Protein AF-W7DWZ4-F1 (afdb_monomer_lite)

Sequence (250 aa):
MDYNVYADGYDTLPTGDYSGIDTRGLIVPAGASREDYYRDPDHIDVVNGVDLSHVSPEHKLLAKWVREKMYGIDVRESLARLVELVSSDLYDSNIIAKELKELSNRLEKEWNATINGLTQDSEVINARIDTKGLIQTTLRQRIDSEVSYLTPTEKLLDIQHDLFSYPSVRCMAWNYGLGLTPIGEEPEGLFGGTDAKSILSNVTYQDRNHLTVFVTKDYSMESPEITKVNAKTYLLTQGTSSVQIFIGGE

Secondary structure (DSSP, 8-state):
--------------------B-TTS-B--TT--TTSS---TT---S-----GGGS-HHHHHHHHHHHH--SHHHHHHHHHHHHHHHHHHHHHHHHHHHHHHHHHHHHHHHHHHHHHHH---HHHHHTTB-TTS-B-SSHHHHHHHHHHHHS--EEEEEEE-S-SS---EEEEEEES-TTSS-TTTSPTT-TT-SPPEE--EEEEESSSSEEEEEE-GGG--SS-EEEEEETTEEEEEETTEEEEEEE---

Structure (mmCIF, N/CA/C/O backbone):
data_AF-W7DWZ4-F1
#
_entry.id   AF-W7DWZ4-F1
#
loop_
_atom_site.group_PDB
_atom_site.id
_atom_site.type_symbol
_atom_site.label_atom_id
_atom_site.label_alt_id
_atom_site.label_comp_id
_atom_site.label_asym_id
_atom_site.label_entity_id
_atom_site.label_seq_id
_atom_site.pdbx_PDB_ins_code
_atom_site.Cartn_x
_atom_site.Cartn_y
_atom_site.Cartn_z
_atom_site.occupancy
_atom_site.B_iso_or_equiv
_atom_site.auth_seq_id
_atom_site.auth_comp_id
_atom_site.auth_asym_id
_atom_site.auth_atom_id
_atom_site.pdbx_PDB_model_num
ATOM 1 N N . MET A 1 1 ? 68.653 -14.269 -18.168 1.00 37.28 1 MET A N 1
ATOM 2 C CA . MET A 1 1 ? 67.263 -13.809 -18.004 1.00 37.28 1 MET A CA 1
ATOM 3 C C . MET A 1 1 ? 66.589 -14.017 -19.337 1.00 37.28 1 MET A C 1
ATOM 5 O O . MET A 1 1 ? 66.976 -13.375 -20.305 1.00 37.28 1 MET A O 1
ATOM 9 N N . ASP A 1 2 ? 65.708 -15.009 -19.365 1.00 35.00 2 ASP A N 1
ATOM 10 C CA . ASP A 1 2 ? 64.847 -15.382 -20.483 1.00 35.00 2 ASP A CA 1
ATOM 11 C C . ASP A 1 2 ? 63.935 -14.230 -20.912 1.00 35.00 2 ASP A C 1
ATOM 13 O O . ASP A 1 2 ? 63.597 -13.394 -20.081 1.00 35.00 2 ASP A O 1
ATOM 17 N N . TYR A 1 3 ? 63.523 -14.213 -22.182 1.00 28.34 3 TYR A N 1
ATOM 18 C CA . TYR A 1 3 ? 62.116 -14.379 -22.571 1.00 28.34 3 TYR A CA 1
ATOM 19 C C . TYR A 1 3 ? 62.025 -14.610 -24.090 1.00 28.34 3 TYR A C 1
ATOM 21 O O . TYR A 1 3 ? 62.483 -13.801 -24.895 1.00 28.34 3 TYR A O 1
ATOM 29 N N . ASN A 1 4 ? 61.449 -15.760 -24.451 1.00 30.52 4 ASN A N 1
ATOM 30 C CA . ASN A 1 4 ? 61.159 -16.210 -25.812 1.00 30.52 4 ASN A CA 1
ATOM 31 C C . ASN A 1 4 ? 60.054 -15.360 -26.456 1.00 30.52 4 ASN A C 1
ATOM 33 O O . ASN A 1 4 ? 58.993 -15.179 -25.861 1.00 30.52 4 ASN A O 1
ATOM 37 N N . VAL A 1 5 ? 60.266 -14.927 -27.701 1.00 32.84 5 VAL A N 1
ATOM 38 C CA . VAL A 1 5 ? 59.217 -14.384 -28.575 1.00 32.84 5 VAL A CA 1
ATOM 39 C C . VAL A 1 5 ? 58.778 -15.512 -29.507 1.00 32.84 5 VAL A C 1
ATOM 41 O O . VAL A 1 5 ? 59.463 -15.808 -30.483 1.00 32.84 5 VAL A O 1
ATOM 44 N N . TYR A 1 6 ? 57.666 -16.174 -29.182 1.00 29.36 6 TYR A N 1
ATOM 45 C CA . TYR A 1 6 ? 56.994 -17.077 -30.114 1.00 29.36 6 TYR A CA 1
ATOM 46 C C . TYR A 1 6 ? 56.073 -16.255 -31.015 1.00 29.36 6 TYR A C 1
ATOM 48 O O . TYR A 1 6 ? 55.131 -15.613 -30.554 1.00 29.36 6 TYR A O 1
ATOM 56 N N . ALA A 1 7 ? 56.407 -16.254 -32.302 1.00 39.19 7 ALA A N 1
ATOM 57 C CA . ALA A 1 7 ? 55.505 -15.900 -33.379 1.00 39.19 7 ALA A CA 1
ATOM 58 C C . ALA A 1 7 ? 54.543 -17.072 -33.603 1.00 39.19 7 ALA A C 1
ATOM 60 O O . ALA A 1 7 ? 55.022 -18.189 -33.761 1.00 39.19 7 ALA A O 1
ATOM 61 N N . ASP A 1 8 ? 53.235 -16.816 -33.660 1.00 31.19 8 ASP A N 1
ATOM 62 C CA . ASP A 1 8 ? 52.282 -17.764 -34.238 1.00 31.19 8 ASP A CA 1
ATOM 63 C C . ASP A 1 8 ? 51.112 -17.046 -34.932 1.00 31.19 8 ASP A C 1
ATOM 65 O O . ASP A 1 8 ? 50.446 -16.185 -34.359 1.00 31.19 8 ASP A O 1
ATOM 69 N N . GLY A 1 9 ? 50.941 -17.414 -36.207 1.00 27.67 9 GLY A N 1
ATOM 70 C CA . GLY A 1 9 ? 49.704 -17.499 -36.992 1.00 27.67 9 GLY A CA 1
ATOM 71 C C . GLY A 1 9 ? 48.664 -16.379 -36.921 1.00 27.67 9 GLY A C 1
ATOM 72 O O . GLY A 1 9 ? 47.684 -16.496 -36.194 1.00 27.67 9 GLY A O 1
ATOM 73 N N . TYR A 1 10 ? 48.765 -15.388 -37.812 1.00 27.98 10 TYR A N 1
ATOM 74 C CA . TYR A 1 10 ? 47.575 -14.676 -38.293 1.00 27.98 10 TYR A CA 1
ATOM 75 C C . TYR A 1 10 ? 46.917 -15.517 -39.390 1.00 27.98 10 TYR A C 1
ATOM 77 O O . TYR A 1 10 ? 47.393 -15.529 -40.525 1.00 27.98 10 TYR A O 1
ATOM 85 N N . ASP A 1 11 ? 45.844 -16.226 -39.046 1.00 32.09 11 ASP A N 1
ATOM 86 C CA . ASP A 1 11 ? 44.993 -16.906 -40.020 1.00 32.09 11 ASP A CA 1
ATOM 87 C C . ASP A 1 11 ? 44.012 -15.883 -40.617 1.00 32.09 11 ASP A C 1
ATOM 89 O O . ASP A 1 11 ? 43.218 -15.252 -39.913 1.00 32.09 11 ASP A O 1
ATOM 93 N N . THR A 1 12 ? 44.132 -15.622 -41.916 1.00 41.09 12 THR A N 1
ATOM 94 C CA . THR A 1 12 ? 43.286 -14.663 -42.636 1.00 41.09 12 THR A CA 1
ATOM 95 C C . THR A 1 12 ? 41.919 -15.286 -42.912 1.00 41.09 12 THR A C 1
ATOM 97 O O . THR A 1 12 ? 41.831 -16.243 -43.679 1.00 41.09 12 THR A O 1
ATOM 100 N N . LEU A 1 13 ? 40.850 -14.732 -42.330 1.00 36.22 13 LEU A N 1
ATOM 101 C CA . LEU A 1 13 ? 39.491 -15.260 -42.500 1.00 36.22 13 LEU A CA 1
ATOM 102 C C . LEU A 1 13 ? 38.845 -14.844 -43.838 1.00 36.22 13 LEU A C 1
ATOM 104 O O . LEU A 1 13 ? 39.067 -13.720 -44.303 1.00 36.22 13 LEU A O 1
ATOM 108 N N . PRO A 1 14 ? 38.014 -15.713 -44.452 1.00 34.25 14 PRO A N 1
ATOM 109 C CA . PRO A 1 14 ? 37.430 -15.470 -45.759 1.00 34.25 14 PRO A CA 1
ATOM 110 C C . PRO A 1 14 ? 36.217 -14.541 -45.680 1.00 34.25 14 PRO A C 1
ATOM 112 O O . PRO A 1 14 ? 35.312 -14.694 -44.863 1.00 34.25 14 PRO A O 1
ATOM 115 N N . THR A 1 15 ? 36.186 -13.590 -46.605 1.00 37.78 15 THR A N 1
ATOM 116 C CA . THR A 1 15 ? 35.057 -12.714 -46.916 1.00 37.78 15 THR A CA 1
ATOM 117 C C . THR A 1 15 ? 34.003 -13.497 -47.710 1.00 37.78 15 THR A C 1
ATOM 119 O O . THR A 1 15 ? 34.166 -13.676 -48.918 1.00 37.78 15 THR A O 1
ATOM 122 N N . GLY A 1 16 ? 32.943 -13.990 -47.061 1.00 33.88 16 GLY A N 1
ATOM 123 C CA . GLY A 1 16 ? 31.844 -14.715 -47.714 1.00 33.88 16 GLY A CA 1
ATOM 124 C C . GLY A 1 16 ? 30.464 -14.251 -47.239 1.00 33.88 16 GLY A C 1
ATOM 125 O O . GLY A 1 16 ? 30.266 -13.995 -46.057 1.00 33.88 16 GLY A O 1
ATOM 126 N N . ASP A 1 17 ? 29.540 -14.115 -48.190 1.00 39.88 17 ASP A N 1
ATOM 127 C CA . ASP A 1 17 ? 28.181 -13.573 -48.062 1.00 39.88 17 ASP A CA 1
ATOM 128 C C . ASP A 1 17 ? 27.239 -14.542 -47.306 1.00 39.88 17 ASP A C 1
ATOM 130 O O . ASP A 1 17 ? 27.158 -15.727 -47.638 1.00 39.88 17 ASP A O 1
ATOM 134 N N . TYR A 1 18 ? 26.510 -14.062 -46.289 1.00 44.97 18 TYR A N 1
ATOM 135 C CA . TYR A 1 18 ? 25.749 -14.911 -45.359 1.00 44.97 18 TYR A CA 1
ATOM 136 C C . TYR A 1 18 ? 24.238 -14.880 -45.633 1.00 44.97 18 TYR A C 1
ATOM 138 O O . TYR A 1 18 ? 23.541 -13.938 -45.254 1.00 44.97 18 TYR A O 1
ATOM 146 N N . SER A 1 19 ? 23.711 -15.944 -46.246 1.00 36.31 19 SER A N 1
ATOM 147 C CA . SER A 1 19 ? 22.273 -16.141 -46.478 1.00 36.31 19 SER A CA 1
ATOM 148 C C . SER A 1 19 ? 21.807 -17.513 -45.962 1.00 36.31 19 SER A C 1
ATOM 150 O O . SER A 1 19 ? 21.944 -18.527 -46.637 1.00 36.31 19 SER A O 1
ATOM 152 N N . GLY A 1 20 ? 21.255 -17.571 -44.744 1.00 36.78 20 GLY A N 1
ATOM 153 C CA . GLY A 1 20 ? 20.611 -18.792 -44.242 1.00 36.78 20 GLY A CA 1
ATOM 154 C C . GLY A 1 20 ? 20.193 -18.749 -42.768 1.00 36.78 20 GLY A C 1
ATOM 155 O O . GLY A 1 20 ? 21.004 -18.472 -41.890 1.00 36.78 20 GLY A O 1
ATOM 156 N N . ILE A 1 21 ? 18.917 -19.044 -42.502 1.00 38.91 21 ILE A N 1
ATOM 157 C CA . ILE A 1 21 ? 18.368 -19.342 -41.168 1.00 38.91 21 ILE A CA 1
ATOM 158 C C . ILE A 1 21 ? 18.274 -20.872 -41.064 1.00 38.91 21 ILE A C 1
ATOM 160 O O . ILE A 1 21 ? 17.695 -21.497 -41.953 1.00 38.91 21 ILE A O 1
ATOM 164 N N . ASP A 1 22 ? 18.834 -21.484 -40.016 1.00 40.66 22 ASP A N 1
ATOM 165 C CA . ASP A 1 22 ? 18.660 -22.923 -39.752 1.00 40.66 22 ASP A CA 1
ATOM 166 C C . ASP A 1 22 ? 17.209 -23.219 -39.318 1.00 40.66 22 ASP A C 1
ATOM 168 O O . ASP A 1 22 ? 16.515 -22.368 -38.765 1.00 40.66 22 ASP A O 1
ATOM 172 N N . THR A 1 23 ? 16.766 -24.459 -39.515 1.00 33.66 23 THR A N 1
ATOM 173 C CA . THR A 1 23 ? 15.494 -25.094 -39.121 1.00 33.66 23 THR A CA 1
ATOM 174 C C . THR A 1 23 ? 15.013 -24.833 -37.684 1.00 33.66 23 THR A C 1
ATOM 176 O O . THR A 1 23 ? 13.880 -25.174 -37.347 1.00 33.66 23 THR A O 1
ATOM 179 N N . ARG A 1 24 ? 15.841 -24.212 -36.836 1.00 37.75 24 ARG A N 1
ATOM 180 C CA . ARG A 1 24 ? 15.563 -23.842 -35.439 1.00 37.75 24 ARG A CA 1
ATOM 181 C C . ARG A 1 24 ? 15.583 -22.330 -35.174 1.00 37.75 24 ARG A C 1
ATOM 183 O O . ARG A 1 24 ? 15.563 -21.914 -34.021 1.00 37.75 24 ARG A O 1
ATOM 190 N N . GLY A 1 25 ? 15.635 -21.502 -36.219 1.00 36.88 25 GLY A N 1
ATOM 191 C CA . GLY A 1 25 ? 15.582 -20.039 -36.118 1.00 36.88 25 GLY A CA 1
ATOM 192 C C . GLY A 1 25 ? 16.895 -19.365 -35.702 1.00 36.88 25 GLY A C 1
ATOM 193 O O . GLY A 1 25 ? 16.910 -18.156 -35.479 1.00 36.88 25 GLY A O 1
ATOM 194 N N . LEU A 1 26 ? 18.000 -20.112 -35.607 1.00 40.94 26 LEU A N 1
ATOM 195 C CA . LEU A 1 26 ? 19.335 -19.543 -35.415 1.00 40.94 26 LEU A CA 1
ATOM 196 C C . LEU A 1 26 ? 19.903 -19.075 -36.760 1.00 40.94 26 LEU A C 1
ATOM 198 O O . LEU A 1 26 ? 19.883 -19.814 -37.745 1.00 40.94 26 LEU A O 1
ATOM 202 N N . ILE A 1 27 ? 20.411 -17.840 -36.795 1.00 45.06 27 ILE A N 1
ATOM 203 C CA . ILE A 1 27 ? 21.166 -17.317 -37.938 1.00 45.06 27 ILE A CA 1
ATOM 204 C C . ILE A 1 27 ? 22.546 -17.973 -37.893 1.00 45.06 27 ILE A C 1
ATOM 206 O O . ILE A 1 27 ? 23.241 -17.862 -36.882 1.00 45.06 27 ILE A O 1
ATOM 210 N N . VAL A 1 28 ? 22.916 -18.685 -38.958 1.00 43.97 28 VAL A N 1
ATOM 211 C CA . VAL A 1 28 ? 24.208 -19.372 -39.067 1.00 43.97 28 VAL A CA 1
ATOM 212 C C . VAL A 1 28 ? 24.931 -18.826 -40.298 1.00 43.97 28 VAL A C 1
ATOM 214 O O . VAL A 1 28 ? 24.306 -18.720 -41.357 1.00 43.97 28 VAL A O 1
ATOM 217 N N . PRO A 1 29 ? 26.222 -18.467 -40.208 1.00 40.00 29 PRO A N 1
ATOM 218 C CA . PRO A 1 29 ? 26.989 -18.092 -41.386 1.00 40.00 29 PRO A CA 1
ATOM 219 C C . PRO A 1 29 ? 27.017 -19.243 -42.411 1.00 40.00 29 PRO A C 1
ATOM 221 O O . PRO A 1 29 ? 27.295 -20.394 -42.074 1.00 40.00 29 PRO A O 1
ATOM 224 N N . ALA A 1 30 ? 26.702 -18.934 -43.672 1.00 38.34 30 ALA A N 1
ATOM 225 C CA . ALA A 1 30 ? 26.743 -19.868 -44.793 1.00 38.34 30 ALA A CA 1
ATOM 226 C C . ALA A 1 30 ? 28.132 -20.524 -44.921 1.00 38.34 30 ALA A C 1
ATOM 228 O O . ALA A 1 30 ? 29.121 -19.849 -45.195 1.00 38.34 30 ALA A O 1
ATOM 229 N N . GLY A 1 31 ? 28.186 -21.846 -44.728 1.00 39.94 31 GLY A N 1
ATOM 230 C CA . GLY A 1 31 ? 29.400 -22.657 -44.872 1.00 39.94 31 GLY A CA 1
ATOM 231 C C . GLY A 1 31 ? 30.077 -23.094 -43.570 1.00 39.94 31 GLY A C 1
ATOM 232 O O . GLY A 1 31 ? 31.032 -23.859 -43.647 1.00 39.94 31 GLY A O 1
ATOM 233 N N . ALA A 1 32 ? 29.592 -22.681 -42.393 1.00 42.78 32 ALA A N 1
ATOM 234 C CA . ALA A 1 32 ? 30.141 -23.163 -41.125 1.00 42.78 32 ALA A CA 1
ATOM 235 C C . ALA A 1 32 ? 29.742 -24.625 -40.870 1.00 42.78 32 ALA A C 1
ATOM 237 O O . ALA A 1 32 ? 28.553 -24.966 -40.846 1.00 42.78 32 ALA A O 1
ATOM 238 N N . SER A 1 33 ? 30.734 -25.492 -40.666 1.00 43.84 33 SER A N 1
ATOM 239 C CA . SER A 1 33 ? 30.487 -26.839 -40.166 1.00 43.84 33 SER A CA 1
ATOM 240 C C . SER A 1 33 ? 30.168 -26.771 -38.667 1.00 43.84 33 SER A C 1
ATOM 242 O O . SER A 1 33 ? 30.523 -25.822 -37.966 1.00 43.84 33 SER A O 1
ATOM 244 N N . ARG A 1 34 ? 29.484 -27.794 -38.143 1.00 41.06 34 ARG A N 1
ATOM 245 C CA . ARG A 1 34 ? 29.117 -27.909 -36.717 1.00 41.06 34 ARG A CA 1
ATOM 246 C C . ARG A 1 34 ? 30.338 -27.882 -35.772 1.00 41.06 34 ARG A C 1
ATOM 248 O O . ARG A 1 34 ? 30.153 -27.735 -34.567 1.00 41.06 34 ARG A O 1
ATOM 255 N N . GLU A 1 35 ? 31.543 -28.037 -36.316 1.00 42.34 35 GLU A N 1
ATOM 256 C CA . GLU A 1 35 ? 32.815 -28.218 -35.613 1.00 42.34 35 GLU A CA 1
ATOM 257 C C . GLU A 1 35 ? 33.609 -26.909 -35.424 1.00 42.34 35 GLU A C 1
ATOM 259 O O . GLU A 1 35 ? 34.526 -26.883 -34.609 1.00 42.34 35 GLU A O 1
ATOM 264 N N . ASP A 1 36 ? 33.219 -25.807 -36.079 1.00 44.12 36 ASP A N 1
ATOM 265 C CA . ASP A 1 36 ? 33.995 -24.551 -36.089 1.00 44.12 36 ASP A CA 1
ATOM 266 C C . ASP A 1 36 ? 33.681 -23.591 -34.921 1.00 44.12 36 ASP A C 1
ATOM 268 O O . ASP A 1 36 ? 34.294 -22.532 -34.788 1.00 44.12 36 ASP A O 1
ATOM 272 N N . TYR A 1 37 ? 32.740 -23.950 -34.041 1.00 51.06 37 TYR A N 1
ATOM 273 C CA . TYR A 1 37 ? 32.364 -23.143 -32.877 1.00 51.06 37 TYR A CA 1
ATOM 274 C C . TYR A 1 37 ? 32.290 -24.001 -31.615 1.00 51.06 37 TYR A C 1
ATOM 276 O O . TYR A 1 37 ? 31.549 -24.985 -31.566 1.00 51.06 37 TYR A O 1
ATOM 284 N N . TYR A 1 38 ? 33.008 -23.587 -30.564 1.00 50.09 38 TYR A N 1
ATOM 285 C CA . TYR A 1 38 ? 32.850 -24.157 -29.225 1.00 50.09 38 TYR A CA 1
ATOM 286 C C . TYR A 1 38 ? 31.380 -24.035 -28.798 1.00 50.09 38 TYR A C 1
ATOM 288 O O . TYR A 1 38 ? 30.869 -22.933 -28.589 1.00 50.09 38 TYR A O 1
ATOM 296 N N . ARG A 1 39 ? 30.692 -25.174 -28.688 1.00 54.12 39 ARG A N 1
ATOM 297 C CA . ARG A 1 39 ? 29.393 -25.292 -28.027 1.00 54.12 39 ARG A CA 1
ATOM 298 C C . ARG A 1 39 ? 29.624 -25.980 -26.703 1.00 54.12 39 ARG A C 1
ATOM 300 O O . ARG A 1 39 ? 30.167 -27.084 -26.674 1.00 54.12 39 ARG A O 1
ATOM 307 N N . ASP A 1 40 ? 29.203 -25.322 -25.634 1.00 51.72 40 ASP A N 1
ATOM 308 C CA . ASP A 1 40 ? 29.212 -25.946 -24.325 1.00 51.72 40 ASP A CA 1
ATOM 309 C C . ASP A 1 40 ? 28.365 -27.236 -24.360 1.00 51.72 40 ASP A C 1
ATOM 311 O O . ASP A 1 40 ? 27.305 -27.239 -25.005 1.00 51.72 40 ASP A O 1
ATOM 315 N N . PRO A 1 41 ? 28.814 -28.339 -23.733 1.00 65.56 41 PRO A N 1
ATOM 316 C CA . PRO A 1 41 ? 28.021 -29.561 -23.629 1.00 65.56 41 PRO A CA 1
ATOM 317 C C . PRO A 1 41 ? 26.604 -29.300 -23.093 1.00 65.56 41 PRO A C 1
ATOM 319 O O . PRO A 1 41 ? 25.656 -29.899 -23.604 1.00 65.56 41 PRO A O 1
ATOM 322 N N . ASP A 1 42 ? 26.459 -28.330 -22.183 1.00 69.38 42 ASP A N 1
ATOM 323 C CA . ASP A 1 42 ? 25.195 -27.890 -21.586 1.00 69.38 42 ASP A CA 1
ATOM 324 C C . ASP A 1 42 ? 24.666 -26.592 -22.241 1.00 69.38 42 ASP A C 1
ATOM 326 O O . ASP A 1 42 ? 24.232 -25.648 -21.578 1.00 69.38 42 ASP A O 1
ATOM 330 N N . HIS A 1 43 ? 24.728 -26.497 -23.575 1.00 67.00 43 HIS A N 1
ATOM 331 C CA . HIS A 1 43 ? 24.220 -25.332 -24.307 1.00 67.00 43 HIS A CA 1
ATOM 332 C C . HIS A 1 43 ? 22.715 -25.078 -24.102 1.00 67.00 43 HIS A C 1
ATOM 334 O O . HIS A 1 43 ? 21.914 -25.996 -23.948 1.00 67.00 43 HIS A O 1
ATOM 340 N N . ILE A 1 44 ? 22.324 -23.803 -24.194 1.00 71.12 44 ILE A N 1
ATOM 341 C CA . ILE A 1 44 ? 20.925 -23.371 -24.099 1.00 71.12 44 ILE A CA 1
ATOM 342 C C . ILE A 1 44 ? 20.134 -23.943 -25.287 1.00 71.12 44 ILE A C 1
ATOM 344 O O . ILE A 1 44 ? 20.337 -23.532 -26.432 1.00 71.12 44 ILE A O 1
ATOM 348 N N . ASP A 1 45 ? 19.220 -24.867 -25.005 1.00 68.06 45 ASP A N 1
ATOM 349 C CA . ASP A 1 45 ? 18.355 -25.558 -25.971 1.00 68.06 45 ASP A CA 1
ATOM 350 C C . ASP A 1 45 ? 16.861 -25.209 -25.808 1.00 68.06 45 ASP A C 1
ATOM 352 O O . ASP A 1 45 ? 16.018 -25.621 -26.610 1.00 68.06 45 ASP A O 1
ATOM 356 N N . VAL A 1 46 ? 16.533 -24.400 -24.797 1.00 71.88 46 VAL A N 1
ATOM 357 C CA . VAL A 1 46 ? 15.176 -23.924 -24.515 1.00 71.88 46 VAL A CA 1
ATOM 358 C C . VAL A 1 46 ? 14.704 -22.955 -25.603 1.00 71.88 46 VAL A C 1
ATOM 360 O O . VAL A 1 46 ? 15.426 -22.044 -26.015 1.00 71.88 46 VAL A O 1
ATOM 363 N N . VAL A 1 47 ? 13.455 -23.124 -26.051 1.00 69.31 47 VAL A N 1
ATOM 364 C CA . VAL A 1 47 ? 12.821 -22.235 -27.036 1.00 69.31 47 VAL A CA 1
ATOM 365 C C . VAL A 1 47 ? 12.761 -20.810 -26.490 1.00 69.31 47 VAL A C 1
ATOM 367 O O . VAL A 1 47 ? 12.229 -20.564 -25.408 1.00 69.31 47 VAL A O 1
ATOM 370 N N . ASN A 1 48 ? 13.265 -19.854 -27.271 1.00 71.94 48 ASN A N 1
ATOM 371 C CA . ASN A 1 48 ? 13.134 -18.442 -26.944 1.00 71.94 48 ASN A CA 1
ATOM 372 C C . ASN A 1 48 ? 11.667 -18.000 -27.096 1.00 71.94 48 ASN A C 1
ATOM 374 O O . ASN A 1 48 ? 11.169 -17.883 -28.212 1.00 71.94 48 ASN A O 1
ATOM 378 N N . GLY A 1 49 ? 10.988 -17.749 -25.975 1.00 71.56 49 GLY A N 1
ATOM 379 C CA . GLY A 1 49 ? 9.597 -17.284 -25.936 1.00 71.56 49 GLY A CA 1
ATOM 380 C C . GLY A 1 49 ? 9.405 -15.786 -26.199 1.00 71.56 49 GLY A C 1
ATOM 381 O O . GLY A 1 49 ? 8.289 -15.291 -26.065 1.00 71.56 49 GLY A O 1
ATOM 382 N N . VAL A 1 50 ? 10.469 -15.044 -26.528 1.00 76.81 50 VAL A N 1
ATOM 383 C CA . VAL A 1 50 ? 10.380 -13.608 -26.825 1.00 76.81 50 VAL A CA 1
ATOM 384 C C . VAL A 1 50 ? 9.706 -13.389 -28.175 1.00 76.81 50 VAL A C 1
ATOM 386 O O . VAL A 1 50 ? 10.180 -13.864 -29.209 1.00 76.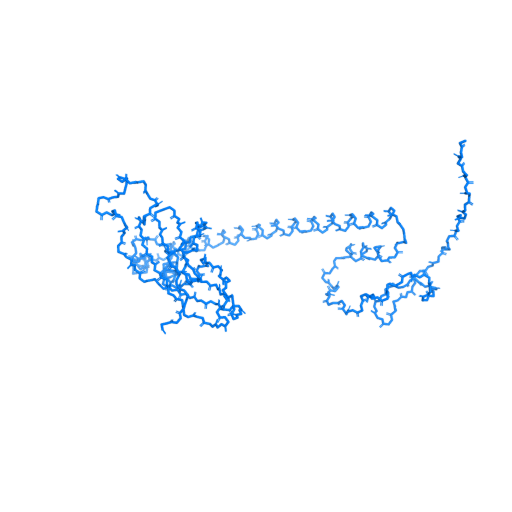81 50 VAL A O 1
ATOM 389 N N . ASP A 1 51 ? 8.637 -12.595 -28.175 1.00 79.69 51 ASP A N 1
ATOM 390 C CA . ASP A 1 51 ? 8.017 -12.111 -29.403 1.00 79.69 51 ASP A CA 1
ATOM 391 C C . ASP A 1 51 ? 8.951 -11.119 -30.109 1.00 79.69 51 ASP A C 1
ATOM 393 O O . ASP A 1 51 ? 9.115 -9.965 -29.705 1.00 79.69 51 ASP A O 1
ATOM 397 N N . LEU A 1 52 ? 9.577 -11.577 -31.192 1.00 75.94 52 LEU A N 1
ATOM 398 C CA . LEU A 1 52 ? 10.500 -10.764 -31.973 1.00 75.94 52 LEU A CA 1
ATOM 399 C C . LEU A 1 52 ? 9.809 -9.576 -32.651 1.00 75.94 52 LEU A C 1
ATOM 401 O O . LEU A 1 52 ? 10.508 -8.642 -33.029 1.00 75.94 52 LEU A O 1
ATOM 405 N N . SER A 1 53 ? 8.485 -9.553 -32.816 1.00 78.88 53 SER A N 1
ATOM 406 C CA . SER A 1 53 ? 7.789 -8.384 -33.372 1.00 78.88 53 SER A CA 1
ATOM 407 C C . SER A 1 53 ? 7.864 -7.161 -32.447 1.00 78.88 53 SER A C 1
ATOM 409 O O . SER A 1 53 ? 7.899 -6.035 -32.938 1.00 78.88 53 SER A O 1
ATOM 411 N N . HIS A 1 54 ? 8.010 -7.382 -31.137 1.00 81.38 54 HIS A N 1
ATOM 412 C CA . HIS A 1 54 ? 8.163 -6.331 -30.127 1.00 81.38 54 HIS A CA 1
ATOM 413 C C . HIS A 1 54 ? 9.610 -5.863 -29.936 1.00 81.38 54 HIS A C 1
ATOM 415 O O . HIS A 1 54 ? 9.858 -4.896 -29.222 1.00 81.38 54 HIS A O 1
ATOM 421 N N . VAL A 1 55 ? 10.581 -6.534 -30.561 1.00 80.19 55 VAL A N 1
ATOM 422 C CA . VAL A 1 55 ? 11.993 -6.153 -30.470 1.00 80.19 55 VAL A CA 1
ATOM 423 C C . VAL A 1 55 ? 12.333 -5.200 -31.612 1.00 80.19 55 VAL A C 1
ATOM 425 O O . VAL A 1 55 ? 12.127 -5.530 -32.790 1.00 80.19 55 VAL A O 1
ATOM 428 N N . SER A 1 56 ? 12.885 -4.034 -31.269 1.00 86.50 56 SER A N 1
ATOM 429 C CA . SER A 1 56 ? 13.255 -3.018 -32.255 1.00 86.50 56 SER A CA 1
ATOM 430 C C . SER A 1 56 ? 14.292 -3.554 -33.263 1.00 86.50 56 SER A C 1
ATOM 432 O O . SER A 1 56 ? 15.057 -4.481 -32.949 1.00 86.50 56 SER A O 1
ATOM 434 N N . PRO A 1 57 ? 14.337 -3.013 -34.494 1.00 86.19 57 PRO A N 1
ATOM 435 C CA . PRO A 1 57 ? 15.347 -3.388 -35.485 1.00 86.19 57 PRO A CA 1
ATOM 436 C C . PRO A 1 57 ? 16.791 -3.262 -34.970 1.00 86.19 57 PRO A C 1
ATOM 438 O O . PRO A 1 57 ? 17.630 -4.115 -35.263 1.00 86.19 57 PRO A O 1
ATOM 441 N N . GLU A 1 58 ? 17.070 -2.246 -34.157 1.00 86.75 58 GLU A N 1
ATOM 442 C CA . GLU A 1 58 ? 18.378 -1.945 -33.572 1.00 86.75 58 GLU A CA 1
ATOM 443 C C . GLU A 1 58 ? 18.787 -3.010 -32.545 1.00 86.75 58 GLU A C 1
ATOM 445 O O . GLU A 1 58 ? 19.893 -3.549 -32.612 1.00 86.75 58 GLU A O 1
ATOM 450 N N . HIS A 1 59 ? 17.869 -3.404 -31.656 1.00 84.81 59 HIS A N 1
ATOM 451 C CA . HIS A 1 59 ? 18.093 -4.484 -30.691 1.00 84.81 59 HIS A CA 1
ATOM 452 C C . HIS A 1 59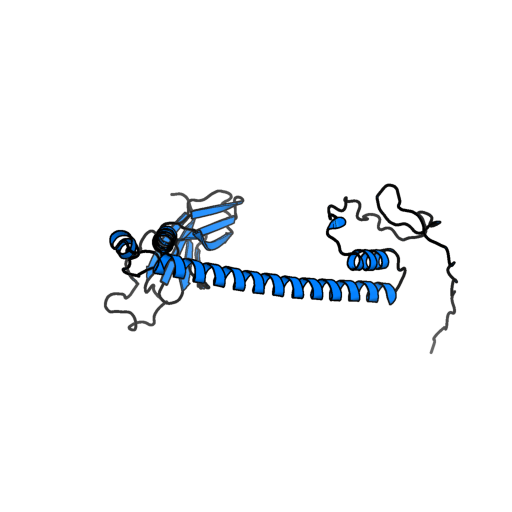 ? 18.326 -5.832 -31.381 1.00 84.81 59 HIS A C 1
ATOM 454 O O . HIS A 1 59 ? 19.201 -6.600 -30.975 1.00 84.81 59 HIS A O 1
ATOM 460 N N . LYS A 1 60 ? 17.588 -6.120 -32.462 1.00 84.00 60 LYS A N 1
ATOM 461 C CA . LYS A 1 60 ? 17.812 -7.320 -33.286 1.00 84.00 60 LYS A CA 1
ATOM 462 C C . LYS A 1 60 ? 19.198 -7.316 -33.922 1.00 84.00 60 LYS A C 1
ATOM 464 O O . LYS A 1 60 ? 19.853 -8.357 -33.935 1.00 84.00 60 LYS A O 1
ATOM 469 N N . LEU A 1 61 ? 19.644 -6.167 -34.430 1.00 82.12 61 LEU A N 1
ATOM 470 C CA . LEU A 1 61 ? 20.958 -6.012 -35.051 1.00 82.12 61 LEU A CA 1
ATOM 471 C C . LEU A 1 61 ? 22.091 -6.210 -34.037 1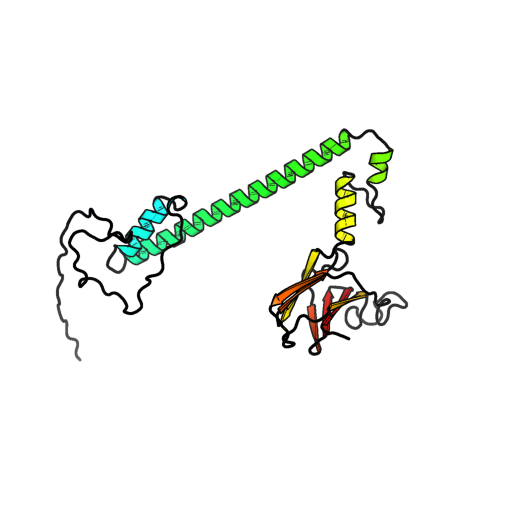.00 82.12 61 LEU A C 1
ATOM 473 O O . LEU A 1 61 ? 23.018 -6.973 -34.301 1.00 82.12 61 LEU A O 1
ATOM 477 N N . LEU A 1 62 ? 21.997 -5.589 -32.861 1.00 82.88 62 LEU A N 1
ATOM 478 C CA . LEU A 1 62 ? 22.991 -5.751 -31.798 1.00 82.88 62 LEU A CA 1
ATOM 479 C C . LEU A 1 62 ? 23.019 -7.190 -31.275 1.00 82.88 62 LEU A C 1
ATOM 481 O O . LEU A 1 62 ? 24.088 -7.782 -31.161 1.00 82.88 62 LEU A O 1
ATOM 485 N N . ALA A 1 63 ? 21.855 -7.808 -31.062 1.00 81.25 63 ALA A N 1
ATOM 486 C CA . ALA A 1 63 ? 21.773 -9.214 -30.676 1.00 81.25 63 ALA A CA 1
ATOM 487 C C . ALA A 1 63 ? 22.319 -10.158 -31.763 1.00 81.25 63 ALA A C 1
ATOM 489 O O . ALA A 1 63 ? 22.850 -11.221 -31.446 1.00 81.25 63 ALA A O 1
ATOM 490 N N . LYS A 1 64 ? 22.194 -9.801 -33.047 1.00 80.31 64 LYS A N 1
ATOM 491 C CA . LYS A 1 64 ? 22.846 -10.516 -34.153 1.00 80.31 64 LYS A CA 1
ATOM 492 C C . LYS A 1 64 ? 24.369 -10.398 -34.038 1.00 80.31 64 LYS A C 1
ATOM 494 O O . LYS A 1 64 ? 25.050 -11.416 -34.068 1.00 80.31 64 LYS A O 1
ATOM 499 N N . TRP A 1 65 ? 24.904 -9.198 -33.808 1.00 78.25 65 TRP A N 1
ATOM 500 C CA . TRP A 1 65 ? 26.347 -8.996 -33.628 1.00 78.25 65 TRP A CA 1
ATOM 501 C C . TRP A 1 65 ? 26.913 -9.737 -32.417 1.00 78.25 65 TRP A C 1
ATOM 503 O O . TRP A 1 65 ? 27.963 -10.354 -32.549 1.00 78.25 65 TRP A O 1
ATOM 513 N N . VAL A 1 66 ? 26.203 -9.772 -31.288 1.00 79.38 66 VAL A N 1
ATOM 514 C CA . VAL A 1 66 ? 26.617 -10.555 -30.108 1.00 79.38 66 VAL A CA 1
ATOM 515 C C . VAL A 1 66 ? 26.747 -12.051 -30.432 1.00 79.38 66 VAL A C 1
ATOM 517 O O . VAL A 1 66 ? 27.602 -12.725 -29.868 1.00 79.38 66 VAL A O 1
ATOM 520 N N . ARG A 1 67 ? 25.919 -12.577 -31.345 1.00 72.62 67 ARG A N 1
ATOM 521 C CA . ARG A 1 67 ? 25.946 -13.992 -31.754 1.00 72.62 67 ARG A CA 1
ATOM 522 C C . ARG A 1 67 ? 26.975 -14.298 -32.843 1.00 72.62 67 ARG A C 1
ATOM 524 O O . ARG A 1 67 ? 27.473 -15.414 -32.892 1.00 72.62 67 ARG A O 1
ATOM 531 N N . GLU A 1 68 ? 27.248 -13.344 -33.731 1.00 66.94 68 GLU A N 1
ATOM 532 C CA . GLU A 1 68 ? 28.045 -13.573 -34.945 1.00 66.94 68 GLU A CA 1
ATOM 533 C C . GLU A 1 68 ? 29.488 -13.065 -34.854 1.00 66.94 68 GLU A C 1
ATOM 535 O O . GLU A 1 68 ? 30.367 -13.570 -35.553 1.00 66.94 68 GLU A O 1
ATOM 540 N N . LYS A 1 69 ? 29.764 -12.046 -34.032 1.00 71.31 69 LYS A N 1
ATOM 541 C CA . LYS A 1 69 ? 31.115 -11.490 -33.900 1.00 71.31 69 LYS A CA 1
ATOM 542 C C . LYS A 1 69 ? 31.982 -12.451 -33.087 1.00 71.31 69 LYS A C 1
ATOM 544 O O . LYS A 1 69 ? 31.616 -12.849 -31.989 1.00 71.31 69 LYS A O 1
ATOM 549 N N . MET A 1 70 ? 33.141 -12.816 -33.635 1.00 53.56 70 MET A N 1
ATOM 550 C CA . MET A 1 70 ? 33.936 -13.927 -33.102 1.00 53.56 70 MET A CA 1
ATOM 551 C C . MET A 1 70 ? 34.774 -13.563 -31.864 1.00 53.56 70 MET A C 1
ATOM 553 O O . MET A 1 70 ? 34.919 -14.412 -30.991 1.00 53.56 70 MET A O 1
ATOM 557 N N . TYR A 1 71 ? 35.315 -12.336 -31.743 1.00 58.44 71 TYR A N 1
ATOM 558 C CA . TYR A 1 71 ? 36.273 -12.014 -30.668 1.00 58.44 71 TYR A CA 1
ATOM 559 C C . TYR A 1 71 ? 36.270 -10.560 -30.166 1.00 58.44 71 TYR A C 1
ATOM 561 O O . TYR A 1 71 ? 36.038 -9.603 -30.903 1.00 58.44 71 TYR A O 1
ATOM 569 N N . GLY A 1 72 ? 36.675 -10.408 -28.899 1.00 60.41 72 GLY A N 1
ATOM 570 C CA . GLY A 1 72 ? 37.369 -9.223 -28.390 1.00 60.41 72 GLY A CA 1
ATOM 571 C C . GLY A 1 72 ? 36.569 -7.920 -28.386 1.00 60.41 72 GLY A C 1
ATOM 572 O O . GLY A 1 72 ? 35.574 -7.794 -27.674 1.00 60.41 72 GLY A O 1
ATOM 573 N N . ILE A 1 73 ? 37.092 -6.913 -29.093 1.00 59.66 73 ILE A N 1
ATOM 574 C CA . ILE A 1 73 ? 36.605 -5.525 -29.057 1.00 59.66 73 ILE A CA 1
ATOM 575 C C . ILE A 1 73 ? 35.196 -5.419 -29.651 1.00 59.66 73 ILE A C 1
ATOM 577 O O . ILE A 1 73 ? 34.353 -4.776 -29.040 1.00 59.66 73 ILE A O 1
ATOM 581 N N . ASP A 1 74 ? 34.906 -6.111 -30.755 1.00 66.94 74 ASP A N 1
ATOM 582 C CA . ASP A 1 74 ? 33.608 -6.013 -31.439 1.00 66.94 74 ASP A CA 1
ATOM 583 C C . ASP A 1 74 ? 32.459 -6.628 -30.626 1.00 66.94 74 ASP A C 1
ATOM 585 O O . ASP A 1 74 ? 31.358 -6.078 -30.587 1.00 66.94 74 ASP A O 1
ATOM 589 N N . VAL A 1 75 ? 32.711 -7.746 -29.934 1.00 74.81 75 VAL A N 1
ATOM 590 C CA . VAL A 1 75 ? 31.722 -8.357 -29.029 1.00 74.81 75 VAL A CA 1
ATOM 591 C C . VAL A 1 75 ? 31.471 -7.435 -27.836 1.00 74.81 75 VAL A C 1
ATOM 593 O O . VAL A 1 75 ? 30.315 -7.142 -27.531 1.00 74.81 75 VAL A O 1
ATOM 596 N N . ARG A 1 76 ? 32.536 -6.913 -27.204 1.00 74.38 76 ARG A N 1
ATOM 597 C CA . ARG A 1 76 ? 32.411 -5.963 -26.085 1.00 74.38 76 ARG A CA 1
ATOM 598 C C . ARG A 1 76 ? 31.677 -4.686 -26.489 1.00 74.38 76 ARG A C 1
ATOM 600 O O . ARG A 1 76 ? 30.834 -4.231 -25.729 1.00 74.38 76 ARG A O 1
ATOM 607 N N . GLU A 1 77 ? 31.944 -4.159 -27.679 1.00 75.56 77 GLU A N 1
ATOM 608 C CA . GLU A 1 77 ? 31.276 -2.974 -28.222 1.00 75.56 77 GLU A CA 1
ATOM 609 C C . GLU A 1 77 ? 29.796 -3.246 -28.527 1.00 75.56 77 GLU A C 1
ATOM 611 O O . GLU A 1 77 ? 28.934 -2.442 -28.183 1.00 75.56 77 GLU A O 1
ATOM 616 N N . SER A 1 78 ? 29.465 -4.398 -29.124 1.00 79.94 78 SER A N 1
ATOM 617 C CA . SER A 1 78 ? 28.064 -4.766 -29.382 1.00 79.94 78 SER A CA 1
ATOM 618 C C . SER A 1 78 ? 27.257 -4.944 -28.091 1.00 79.94 78 SER A C 1
ATOM 620 O O . SER A 1 78 ? 26.107 -4.511 -28.025 1.00 79.94 78 SER A O 1
ATOM 622 N N . LEU A 1 79 ? 27.874 -5.513 -27.047 1.00 83.12 79 LEU A N 1
ATOM 623 C CA . LEU A 1 79 ? 27.281 -5.619 -25.715 1.00 83.12 79 LEU A CA 1
ATOM 624 C C . LEU A 1 79 ? 27.146 -4.248 -25.047 1.00 83.12 79 LEU A C 1
ATOM 626 O O . LEU A 1 79 ? 26.093 -3.966 -24.485 1.00 83.12 79 LEU A O 1
ATOM 630 N N . ALA A 1 80 ? 28.167 -3.391 -25.134 1.00 80.81 80 ALA A N 1
ATOM 631 C CA . ALA A 1 80 ? 28.118 -2.035 -24.591 1.00 80.81 80 ALA A CA 1
ATOM 632 C C . ALA A 1 80 ? 26.963 -1.237 -25.209 1.00 80.81 80 ALA A C 1
ATOM 634 O O . ALA A 1 80 ? 26.109 -0.736 -24.483 1.00 80.81 80 ALA A O 1
ATOM 635 N N . ARG A 1 81 ? 26.851 -1.237 -26.542 1.00 85.62 81 ARG A N 1
ATOM 636 C CA . ARG A 1 81 ? 25.757 -0.563 -27.256 1.00 85.62 81 ARG A CA 1
ATOM 637 C C . ARG A 1 81 ? 24.388 -1.133 -26.924 1.00 85.62 81 ARG A C 1
ATOM 639 O O . ARG A 1 81 ? 23.423 -0.382 -26.862 1.00 85.62 81 ARG A O 1
ATOM 646 N N . LEU A 1 82 ? 24.284 -2.447 -26.718 1.00 89.56 82 LEU A N 1
ATOM 647 C CA . LEU A 1 82 ? 23.028 -3.062 -26.294 1.00 89.56 82 LEU A CA 1
ATOM 648 C C . LEU A 1 82 ? 22.622 -2.560 -24.904 1.00 89.56 82 LEU A C 1
ATOM 650 O O . LEU A 1 82 ? 21.471 -2.192 -24.709 1.00 89.56 82 LEU A O 1
ATOM 654 N N . VAL A 1 83 ? 23.562 -2.506 -23.957 1.00 87.50 83 VAL A N 1
ATOM 655 C CA . VAL A 1 83 ? 23.308 -2.004 -22.597 1.00 87.50 83 VAL A CA 1
ATOM 656 C C . VAL A 1 83 ? 22.936 -0.520 -22.605 1.00 87.50 83 VAL A C 1
ATOM 658 O O . VAL A 1 83 ? 21.995 -0.124 -21.917 1.00 87.50 83 VAL A O 1
ATOM 661 N N . GLU A 1 84 ? 23.646 0.294 -23.386 1.00 87.12 84 GLU A N 1
ATOM 662 C CA . GLU A 1 84 ? 23.373 1.726 -23.544 1.00 87.12 84 GLU A CA 1
ATOM 663 C C . GLU A 1 84 ? 21.994 1.972 -24.161 1.00 87.12 84 GLU A C 1
ATOM 665 O O . GLU A 1 84 ? 21.216 2.762 -23.625 1.00 87.12 84 GLU A O 1
ATOM 670 N N . LEU A 1 85 ? 21.660 1.254 -25.237 1.00 89.69 85 LEU A N 1
ATOM 671 C CA . LEU A 1 85 ? 20.379 1.396 -25.923 1.00 89.69 85 LEU A CA 1
ATOM 672 C C . LEU A 1 85 ? 19.210 0.959 -25.036 1.00 89.69 85 LEU A C 1
ATOM 674 O O . LEU A 1 85 ? 18.250 1.706 -24.892 1.00 89.69 85 LEU A O 1
ATOM 678 N N . VAL A 1 86 ? 19.322 -0.195 -24.367 1.00 89.06 86 VAL A N 1
ATOM 679 C CA . VAL A 1 86 ? 18.297 -0.660 -23.418 1.00 89.06 86 VAL A CA 1
ATOM 680 C C . VAL A 1 86 ? 18.101 0.362 -22.300 1.00 89.06 86 VAL A C 1
ATOM 682 O O . VAL A 1 86 ? 16.973 0.644 -21.905 1.00 89.06 86 VAL A O 1
ATOM 685 N N . SER A 1 87 ? 19.188 0.945 -21.795 1.00 87.31 87 SER A N 1
ATOM 686 C CA . SER A 1 87 ? 19.113 1.954 -20.737 1.00 87.31 87 SER A CA 1
ATOM 687 C C . SER A 1 87 ? 18.436 3.244 -21.218 1.00 87.31 87 SER A C 1
ATOM 689 O O . SER A 1 87 ? 17.644 3.817 -20.470 1.00 87.31 87 SER A O 1
ATOM 691 N N . SER A 1 88 ? 18.696 3.674 -22.457 1.00 91.44 88 SER A N 1
ATOM 692 C CA . SER A 1 88 ? 18.020 4.818 -23.086 1.00 91.44 88 SER A CA 1
ATOM 693 C C . SER A 1 88 ? 16.523 4.559 -23.271 1.00 91.44 88 SER A C 1
ATOM 695 O O . SER A 1 88 ? 15.706 5.353 -22.813 1.00 91.44 88 SER A O 1
ATOM 697 N N . ASP A 1 89 ? 16.151 3.417 -23.853 1.00 90.69 89 ASP A N 1
ATOM 698 C CA . ASP A 1 89 ? 14.751 3.049 -24.095 1.00 90.69 89 ASP A CA 1
ATOM 699 C C . ASP A 1 89 ? 13.956 2.938 -22.787 1.00 90.69 89 ASP A C 1
ATOM 701 O O . ASP A 1 89 ? 12.802 3.371 -22.704 1.00 90.69 89 ASP A O 1
ATOM 705 N N . LEU A 1 90 ? 14.572 2.380 -21.738 1.00 90.31 90 LEU A N 1
ATOM 706 C CA . LEU A 1 90 ? 13.972 2.314 -20.407 1.00 90.31 90 LEU A CA 1
ATOM 707 C C . LEU A 1 90 ? 13.796 3.706 -19.799 1.00 90.31 90 LEU A C 1
ATOM 709 O O . LEU A 1 90 ? 12.771 3.971 -19.170 1.00 90.31 90 LEU A O 1
ATOM 713 N N . TYR A 1 91 ? 14.773 4.595 -19.968 1.00 92.12 91 TYR A N 1
ATOM 714 C CA . TYR A 1 91 ? 14.675 5.970 -19.491 1.00 92.12 91 TYR A CA 1
ATOM 715 C C . TYR A 1 91 ? 13.529 6.724 -20.179 1.00 92.12 91 TYR A C 1
ATOM 717 O O . TYR A 1 91 ? 12.676 7.287 -19.489 1.00 92.12 91 TYR A O 1
ATOM 725 N N . ASP A 1 92 ? 13.437 6.649 -21.507 1.00 93.00 92 ASP A N 1
ATOM 726 C CA . ASP A 1 92 ? 12.365 7.283 -22.282 1.00 93.00 92 ASP A CA 1
ATOM 727 C C . ASP A 1 92 ? 10.993 6.692 -21.937 1.00 93.00 92 ASP A C 1
ATOM 729 O O . ASP A 1 92 ? 10.029 7.426 -21.706 1.00 93.00 92 ASP A O 1
ATOM 733 N N . SER A 1 93 ? 10.906 5.366 -21.795 1.00 92.25 93 SER A N 1
ATOM 734 C CA . SER A 1 93 ? 9.680 4.686 -21.356 1.00 92.25 93 SER A CA 1
ATOM 735 C C . SER A 1 93 ? 9.235 5.154 -19.970 1.00 92.25 93 SER A C 1
ATOM 737 O O . SER A 1 93 ? 8.047 5.389 -19.745 1.00 92.25 93 SER A O 1
ATOM 739 N N . ASN A 1 94 ? 10.178 5.334 -19.040 1.00 92.56 94 ASN A N 1
ATOM 740 C CA . ASN A 1 94 ? 9.891 5.850 -17.703 1.00 92.56 94 ASN A CA 1
ATOM 741 C C . ASN A 1 94 ? 9.416 7.310 -17.739 1.00 92.56 94 ASN A C 1
ATOM 743 O O . ASN A 1 94 ? 8.512 7.664 -16.978 1.00 92.56 94 ASN A O 1
ATOM 747 N N . ILE A 1 95 ? 9.975 8.149 -18.620 1.00 94.62 95 ILE A N 1
ATOM 748 C CA . ILE A 1 95 ? 9.495 9.524 -18.830 1.00 94.62 95 ILE A CA 1
ATOM 749 C C . ILE A 1 95 ? 8.064 9.507 -19.358 1.00 94.62 95 ILE A C 1
ATOM 751 O O . ILE A 1 95 ? 7.192 10.117 -18.743 1.00 94.62 95 ILE A O 1
ATOM 755 N N . ILE A 1 96 ? 7.796 8.768 -20.436 1.00 94.88 96 ILE A N 1
ATOM 756 C CA . ILE A 1 96 ? 6.460 8.683 -21.039 1.00 94.88 96 ILE A CA 1
ATOM 757 C C . ILE A 1 96 ? 5.444 8.164 -20.017 1.00 94.88 96 ILE A C 1
ATOM 759 O O . ILE A 1 96 ? 4.354 8.719 -19.882 1.00 94.88 96 ILE A O 1
ATOM 763 N N . ALA A 1 97 ? 5.796 7.131 -19.247 1.00 95.12 97 ALA A N 1
ATOM 764 C CA . ALA A 1 97 ? 4.934 6.598 -18.196 1.00 95.12 97 ALA A CA 1
ATOM 765 C C . ALA A 1 97 ? 4.651 7.637 -17.099 1.00 95.12 97 ALA A C 1
ATOM 767 O O . ALA A 1 97 ? 3.520 7.741 -16.613 1.00 95.12 97 ALA A O 1
ATOM 768 N N . LYS A 1 98 ? 5.657 8.432 -16.719 1.00 95.75 98 LYS A N 1
ATOM 769 C CA . LYS A 1 98 ? 5.504 9.518 -15.749 1.00 95.75 98 LYS A CA 1
ATOM 770 C C . LYS A 1 98 ? 4.596 10.627 -16.286 1.00 95.75 98 LYS A C 1
ATOM 772 O O . LYS A 1 98 ? 3.658 11.013 -15.594 1.00 95.75 98 LYS A O 1
ATOM 777 N N . GLU A 1 99 ? 4.822 11.092 -17.510 1.00 95.38 99 GLU A N 1
ATOM 778 C CA . GLU A 1 99 ? 3.997 12.116 -18.162 1.00 95.38 99 GLU A CA 1
ATOM 779 C C . GLU A 1 99 ? 2.549 11.649 -18.341 1.00 95.38 99 GLU A C 1
ATOM 781 O O . GLU A 1 99 ? 1.609 12.393 -18.057 1.00 95.38 99 GLU A O 1
ATOM 786 N N . LEU A 1 100 ? 2.345 10.388 -18.736 1.00 96.12 100 LEU A N 1
ATOM 787 C CA . LEU A 1 100 ? 1.019 9.784 -18.842 1.00 96.12 100 LEU A CA 1
ATOM 788 C C . LEU A 1 100 ? 0.309 9.751 -17.484 1.00 96.12 100 LEU A C 1
ATOM 790 O O . LEU A 1 100 ? -0.875 10.082 -17.394 1.00 96.12 100 LEU A O 1
ATOM 794 N N . LYS A 1 101 ? 1.029 9.394 -16.414 1.00 95.44 101 LYS A N 1
ATOM 795 C CA . LYS A 1 101 ? 0.499 9.426 -15.045 1.00 95.44 101 LYS A CA 1
ATOM 796 C C . LYS A 1 101 ? 0.104 10.846 -14.638 1.00 95.44 101 LYS A C 1
ATOM 798 O O . LYS A 1 101 ? -0.968 11.045 -14.071 1.00 95.44 101 LYS A O 1
ATOM 803 N N . GLU A 1 102 ? 0.933 11.840 -14.942 1.00 96.00 102 GLU A N 1
ATOM 804 C CA . GLU A 1 102 ? 0.640 13.250 -14.663 1.00 96.00 102 GLU A CA 1
ATOM 805 C C . GLU A 1 102 ? -0.581 13.753 -15.448 1.00 96.00 102 GLU A C 1
ATOM 807 O O . GLU A 1 102 ? -1.458 14.403 -14.870 1.00 96.00 102 GLU A O 1
ATOM 812 N N . LEU A 1 103 ? -0.697 13.393 -16.731 1.00 96.19 103 LEU A N 1
ATOM 813 C CA . LEU A 1 103 ? -1.860 13.698 -17.563 1.00 96.19 103 LEU A CA 1
ATOM 814 C C . LEU A 1 103 ? -3.139 13.063 -17.006 1.00 96.19 103 LEU A C 1
ATOM 816 O O . LEU A 1 103 ? -4.149 13.754 -16.876 1.00 96.19 103 LEU A O 1
ATOM 820 N N . SER A 1 104 ? -3.094 11.775 -16.659 1.00 95.81 104 SER A N 1
ATOM 821 C CA . SER A 1 104 ? -4.225 11.055 -16.064 1.00 95.81 104 SER A CA 1
ATOM 822 C C . SER A 1 104 ? -4.698 11.743 -14.784 1.00 95.81 104 SER A C 1
ATOM 824 O O . SER A 1 104 ? -5.880 12.052 -14.642 1.00 95.81 104 SER A O 1
ATOM 826 N N . ASN A 1 105 ? -3.762 12.075 -13.889 1.00 94.88 105 ASN A N 1
ATOM 827 C CA . ASN A 1 105 ? -4.060 12.787 -12.646 1.00 94.88 105 ASN A CA 1
ATOM 828 C C . ASN A 1 105 ? -4.683 14.169 -12.902 1.00 94.88 105 ASN A C 1
ATOM 830 O O . ASN A 1 105 ? -5.544 14.614 -12.142 1.00 94.88 105 ASN A O 1
ATOM 834 N N . ARG A 1 106 ? -4.247 14.880 -13.950 1.00 94.56 106 ARG A N 1
ATOM 835 C CA . ARG A 1 106 ? -4.831 16.173 -14.331 1.00 94.56 106 ARG A CA 1
ATOM 836 C C . ARG A 1 106 ? -6.266 16.016 -14.829 1.00 94.56 106 ARG A C 1
ATOM 838 O O . ARG A 1 106 ? -7.137 16.734 -14.347 1.00 94.56 106 ARG A O 1
ATOM 845 N N . LEU A 1 107 ? -6.512 15.082 -15.746 1.00 95.31 107 LEU A N 1
ATOM 846 C CA . LEU A 1 107 ? -7.850 14.828 -16.288 1.00 95.31 107 LEU A CA 1
ATOM 847 C C . LEU A 1 107 ? -8.831 14.423 -15.188 1.00 95.31 107 LEU A C 1
ATOM 849 O O . LEU A 1 107 ? -9.956 14.911 -15.158 1.00 95.31 107 LEU A O 1
ATOM 853 N N . GLU A 1 108 ? -8.393 13.591 -14.244 1.00 92.81 108 GLU A N 1
ATOM 854 C CA . GLU A 1 108 ? -9.207 13.219 -13.089 1.00 92.81 108 GLU A CA 1
ATOM 855 C C . GLU A 1 108 ? -9.588 14.444 -12.239 1.00 92.81 108 GLU A C 1
ATOM 857 O O . GLU A 1 108 ? -10.743 14.590 -11.829 1.00 92.81 108 GLU A O 1
ATOM 862 N N . LYS A 1 109 ? -8.644 15.363 -12.000 1.00 91.94 109 LYS A N 1
ATOM 863 C CA . LYS A 1 109 ? -8.914 16.609 -11.266 1.00 91.94 109 LYS A CA 1
ATOM 864 C C . LYS A 1 109 ? -9.905 17.508 -12.006 1.00 91.94 109 LYS A C 1
ATOM 866 O O . LYS A 1 109 ? -10.865 17.972 -11.393 1.00 91.94 109 LYS A O 1
ATOM 871 N N . GLU A 1 110 ? -9.703 17.735 -13.303 1.00 92.94 110 GLU A N 1
ATOM 872 C CA . GLU A 1 110 ? -10.594 18.561 -14.134 1.00 92.94 110 GLU A CA 1
ATOM 873 C C . GLU A 1 110 ? -12.007 17.967 -14.225 1.00 92.94 110 GLU A C 1
ATOM 875 O O . GLU A 1 110 ? -13.008 18.682 -14.112 1.00 92.94 110 GLU A O 1
ATOM 880 N N . TRP A 1 111 ? -12.099 16.644 -14.356 1.00 92.44 111 TRP A N 1
ATOM 881 C CA . TRP A 1 111 ? -13.361 15.915 -14.365 1.00 92.44 111 TRP A CA 1
ATOM 882 C C . TRP A 1 111 ? -14.125 16.076 -13.047 1.00 92.44 111 TRP A C 1
ATOM 884 O O . TRP A 1 111 ? -15.296 16.462 -13.045 1.00 92.44 111 TRP A O 1
ATOM 894 N N . ASN A 1 112 ? -13.457 15.850 -11.913 1.00 90.25 112 ASN A N 1
ATOM 895 C CA . ASN A 1 112 ? -14.069 16.009 -10.594 1.00 90.25 112 ASN A CA 1
ATOM 896 C C . ASN A 1 112 ? -14.505 17.461 -10.334 1.00 90.25 112 ASN A C 1
ATOM 898 O O . ASN A 1 112 ? -15.588 17.682 -9.789 1.00 90.25 112 ASN A O 1
ATOM 902 N N . ALA A 1 113 ? -13.718 18.448 -10.773 1.00 88.12 113 ALA A N 1
ATOM 903 C CA . ALA A 1 113 ? -14.092 19.859 -10.696 1.00 88.12 113 ALA A CA 1
ATOM 904 C C . ALA A 1 113 ? -15.343 20.173 -11.536 1.00 88.12 113 ALA A C 1
ATOM 906 O O . ALA A 1 113 ? -16.233 20.887 -11.072 1.00 88.12 113 ALA A O 1
ATOM 907 N N . THR A 1 114 ? -15.450 19.590 -12.733 1.00 88.94 114 THR A N 1
ATOM 908 C CA . THR A 1 114 ? -16.622 19.737 -13.609 1.00 88.94 114 THR A CA 1
ATOM 909 C C . THR A 1 114 ? -17.874 19.138 -12.970 1.00 88.94 114 THR A C 1
ATOM 911 O O . THR A 1 114 ? -18.904 19.805 -12.904 1.00 88.94 114 THR A O 1
ATOM 914 N N . ILE A 1 115 ? -17.790 17.914 -12.431 1.00 86.12 115 ILE A N 1
ATOM 915 C CA . ILE A 1 115 ? -18.902 17.292 -11.692 1.00 86.12 115 ILE A CA 1
ATOM 916 C C . ILE A 1 115 ? -19.325 18.181 -10.525 1.00 86.12 115 ILE A C 1
ATOM 918 O O . ILE A 1 115 ? -20.518 18.424 -10.336 1.00 86.12 115 ILE A O 1
ATOM 922 N N . ASN A 1 116 ? -18.360 18.674 -9.747 1.00 83.56 116 ASN A N 1
ATOM 923 C CA . ASN A 1 116 ? -18.643 19.542 -8.616 1.00 83.56 116 ASN A CA 1
ATOM 924 C C . ASN A 1 116 ? -19.395 20.812 -9.050 1.00 83.56 116 ASN A C 1
ATOM 926 O O . ASN A 1 116 ? -20.418 21.125 -8.454 1.00 83.56 116 ASN A O 1
ATOM 930 N N . GLY A 1 117 ? -18.941 21.484 -10.113 1.00 81.00 117 GLY A N 1
ATOM 931 C CA . GLY A 1 117 ? -19.570 22.705 -10.627 1.00 81.00 117 GLY A CA 1
ATOM 932 C C . GLY A 1 117 ? -20.943 22.500 -11.280 1.00 81.00 117 GLY A C 1
ATOM 933 O O . GLY A 1 117 ? -21.780 23.396 -11.223 1.00 81.00 117 GLY A O 1
ATOM 934 N N . LEU A 1 118 ? -21.197 21.334 -11.885 1.00 87.19 118 LEU A N 1
ATOM 935 C CA . LEU A 1 118 ? -22.490 21.007 -12.502 1.00 87.19 118 LEU A CA 1
ATOM 936 C C . LEU A 1 118 ? -23.535 20.498 -11.500 1.00 87.19 118 LEU A C 1
ATOM 938 O O . LEU A 1 118 ? -24.728 20.514 -11.800 1.00 87.19 118 LEU A O 1
ATOM 942 N N . THR A 1 119 ? -23.115 20.021 -10.327 1.00 84.50 119 THR A N 1
ATOM 943 C CA . THR A 1 119 ? -24.049 19.493 -9.328 1.00 84.50 119 THR A CA 1
ATOM 944 C C . THR A 1 119 ? -24.774 20.639 -8.634 1.00 84.50 119 THR A C 1
ATOM 946 O O . THR A 1 119 ? -24.149 21.441 -7.950 1.00 84.50 119 THR A O 1
ATOM 949 N N . GLN A 1 120 ? -26.098 20.689 -8.776 1.00 83.81 120 GLN A N 1
ATOM 950 C CA . GLN A 1 120 ? -26.943 21.709 -8.138 1.00 83.81 120 GLN A CA 1
ATOM 951 C C . GLN A 1 120 ? -27.781 21.157 -6.979 1.00 83.81 120 GLN A C 1
ATOM 953 O O . GLN A 1 120 ? -28.255 21.924 -6.146 1.00 83.81 120 GLN A O 1
ATOM 958 N N . ASP A 1 121 ? -27.969 19.837 -6.922 1.00 89.62 121 ASP A N 1
ATOM 959 C CA . ASP A 1 121 ? -28.795 19.195 -5.905 1.00 89.62 121 ASP A CA 1
ATOM 960 C C . ASP A 1 121 ? -28.110 19.228 -4.530 1.00 89.62 121 ASP A C 1
ATOM 962 O O . ASP A 1 121 ? -27.032 18.655 -4.330 1.00 89.62 121 ASP A O 1
ATOM 966 N N . SER A 1 122 ? -28.754 19.897 -3.572 1.00 87.44 122 SER A N 1
ATOM 967 C CA . SER A 1 122 ? -28.265 20.029 -2.202 1.00 87.44 122 SER A CA 1
ATOM 968 C C . SER A 1 122 ? -28.163 18.695 -1.463 1.00 87.44 122 SER A C 1
ATOM 970 O O . SER A 1 122 ? -27.289 18.562 -0.609 1.00 87.44 122 SER A O 1
ATOM 972 N N . GLU A 1 123 ? -29.005 17.703 -1.780 1.00 87.06 123 GLU A N 1
ATOM 973 C CA . GLU A 1 123 ? -28.914 16.374 -1.158 1.00 87.06 123 GLU A CA 1
ATOM 974 C C . GLU A 1 123 ? -27.584 15.709 -1.527 1.00 87.06 123 GLU A C 1
ATOM 976 O O . GLU A 1 123 ? -26.831 15.266 -0.657 1.00 87.06 123 GLU A O 1
ATOM 981 N N . VAL A 1 124 ? -27.242 15.734 -2.818 1.00 89.44 124 VAL A N 1
ATOM 982 C CA . VAL A 1 124 ? -26.004 15.149 -3.345 1.00 89.44 124 VAL A CA 1
ATOM 983 C C . VAL A 1 124 ? -24.770 15.898 -2.845 1.00 89.44 124 VAL A C 1
ATOM 985 O O . VAL A 1 124 ? -23.743 15.268 -2.602 1.00 89.44 124 VAL A O 1
ATOM 988 N N . ILE A 1 125 ? -24.844 17.224 -2.682 1.00 86.62 125 ILE A N 1
ATOM 989 C CA . ILE A 1 125 ? -23.746 18.022 -2.114 1.00 86.62 125 ILE A CA 1
ATOM 990 C C . ILE A 1 125 ? -23.536 17.667 -0.638 1.00 86.62 125 ILE A C 1
ATOM 992 O O . ILE A 1 125 ? -22.405 17.399 -0.237 1.00 86.62 125 ILE A O 1
ATOM 996 N N . ASN A 1 126 ? -24.608 17.599 0.153 1.00 88.81 126 ASN A N 1
ATOM 997 C CA . ASN A 1 126 ? -24.525 17.243 1.571 1.00 88.81 126 ASN A CA 1
ATOM 998 C C . ASN A 1 126 ? -24.027 15.806 1.780 1.00 88.81 126 ASN A C 1
ATOM 1000 O O . ASN A 1 126 ? -23.263 15.548 2.707 1.00 88.81 126 ASN A O 1
ATOM 1004 N N . ALA A 1 127 ? -24.379 14.878 0.888 1.00 90.94 127 ALA A N 1
ATOM 1005 C CA . ALA A 1 127 ? -23.912 13.493 0.940 1.00 90.94 127 ALA A CA 1
ATOM 1006 C C . ALA A 1 127 ? -22.391 13.333 0.710 1.00 90.94 127 ALA A C 1
ATOM 1008 O O . ALA A 1 127 ? -21.850 12.247 0.916 1.00 90.94 127 ALA A O 1
ATOM 1009 N N . ARG A 1 128 ? -21.673 14.391 0.297 1.00 92.31 128 ARG A N 1
ATOM 1010 C CA . ARG A 1 128 ? -20.203 14.381 0.128 1.00 92.31 128 ARG A CA 1
ATOM 1011 C C . ARG A 1 128 ? -19.434 14.514 1.434 1.00 92.31 128 ARG A C 1
ATOM 1013 O O . ARG A 1 128 ? -18.209 14.407 1.417 1.00 92.31 128 ARG A O 1
ATOM 1020 N N . ILE A 1 129 ? -20.133 14.765 2.534 1.00 89.25 129 ILE A N 1
ATOM 1021 C CA . ILE A 1 129 ? -19.552 14.760 3.867 1.00 89.25 129 ILE A CA 1
ATOM 1022 C C . ILE A 1 129 ? -19.394 13.295 4.280 1.00 89.25 129 ILE A C 1
ATOM 1024 O O . ILE A 1 129 ? -20.353 12.515 4.268 1.00 89.25 129 ILE A O 1
ATOM 1028 N N . ASP A 1 130 ? -18.163 12.891 4.568 1.00 88.62 130 ASP A N 1
ATOM 1029 C CA . ASP A 1 130 ? -17.891 11.550 5.069 1.00 88.62 130 ASP A CA 1
ATOM 1030 C C . ASP A 1 130 ? -18.265 11.413 6.556 1.00 88.62 130 ASP A C 1
ATOM 1032 O O . ASP A 1 130 ? -18.589 12.379 7.251 1.00 88.62 130 ASP A O 1
ATOM 1036 N N . THR A 1 131 ? -18.216 10.186 7.067 1.00 86.31 131 THR A N 1
ATOM 1037 C CA . THR A 1 131 ? -18.438 9.901 8.498 1.00 86.31 131 THR A CA 1
ATOM 1038 C C . THR A 1 131 ? -17.437 10.571 9.452 1.00 86.31 131 THR A C 1
ATOM 1040 O O . THR A 1 131 ? -17.714 10.650 10.649 1.00 86.31 131 THR A O 1
ATOM 1043 N N . LYS A 1 132 ? -16.300 11.077 8.954 1.00 83.25 132 LYS A N 1
ATOM 1044 C CA . LYS A 1 132 ? -15.274 11.809 9.718 1.00 83.25 132 LYS A CA 1
ATOM 1045 C C . LYS A 1 132 ? -15.449 13.336 9.621 1.00 83.25 132 LYS A C 1
ATOM 1047 O O . LYS A 1 132 ? -14.693 14.073 10.251 1.00 83.25 132 LYS A O 1
ATOM 1052 N N . GLY A 1 133 ? -16.453 13.815 8.883 1.00 85.25 133 GLY A N 1
ATOM 1053 C CA . GLY A 1 133 ? -16.751 15.233 8.688 1.00 85.25 1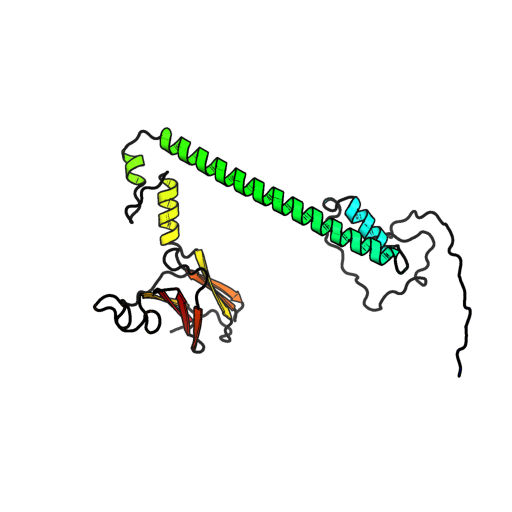33 GLY A CA 1
ATOM 1054 C C . GLY A 1 133 ? -15.918 15.922 7.602 1.00 85.25 133 GLY A C 1
ATOM 1055 O O . GLY A 1 133 ? -15.982 17.147 7.488 1.00 85.25 133 GLY A O 1
ATOM 1056 N N . LEU A 1 134 ? -15.146 15.183 6.799 1.00 87.69 134 LEU A N 1
ATOM 1057 C CA . LEU A 1 134 ? -14.408 15.743 5.667 1.00 87.69 134 LEU A CA 1
ATOM 1058 C C . LEU A 1 134 ? -15.330 15.878 4.454 1.00 87.69 134 LEU A C 1
ATOM 1060 O O . LEU A 1 134 ? -16.091 14.973 4.109 1.00 87.69 134 LEU A O 1
ATOM 1064 N N . ILE A 1 135 ? -15.236 17.025 3.786 1.00 90.19 135 ILE A N 1
ATOM 1065 C CA . ILE A 1 135 ? -16.025 17.329 2.592 1.00 90.19 135 ILE A CA 1
ATOM 1066 C C . ILE A 1 135 ? -15.233 16.896 1.360 1.00 90.19 135 ILE A C 1
ATOM 1068 O O . ILE A 1 135 ? -14.181 17.461 1.062 1.00 90.19 135 ILE A O 1
ATOM 1072 N N . GLN A 1 136 ? -15.748 15.908 0.633 1.00 91.56 136 GLN A N 1
ATOM 1073 C CA . GLN A 1 136 ? -15.129 15.404 -0.593 1.00 91.56 136 GLN A CA 1
ATOM 1074 C C . GLN A 1 136 ? -15.618 16.167 -1.833 1.00 91.56 136 GLN A C 1
ATOM 1076 O O . GLN A 1 136 ? -16.691 16.773 -1.831 1.00 91.56 136 GLN A O 1
ATOM 1081 N N . THR A 1 137 ? -14.854 16.123 -2.932 1.00 89.38 137 THR A N 1
ATOM 1082 C CA . THR A 1 137 ? -15.210 16.876 -4.156 1.00 89.38 137 THR A CA 1
ATOM 1083 C C . THR A 1 137 ? -16.431 16.270 -4.847 1.00 89.38 137 THR A C 1
ATOM 1085 O O . THR A 1 137 ? -17.270 16.987 -5.392 1.00 89.38 137 THR A O 1
ATOM 1088 N N . THR A 1 138 ? -16.561 14.942 -4.811 1.00 91.12 138 THR A N 1
ATOM 1089 C CA . THR A 1 138 ? -17.694 14.209 -5.385 1.00 91.12 138 THR A CA 1
ATOM 1090 C C . THR A 1 138 ? -18.206 13.139 -4.421 1.00 91.12 138 THR A C 1
ATOM 1092 O O . THR A 1 138 ? -17.479 12.668 -3.547 1.00 91.12 138 THR A O 1
ATOM 1095 N N . LEU A 1 139 ? -19.468 12.718 -4.587 1.00 91.12 139 LEU A N 1
ATOM 1096 C CA . LEU A 1 139 ? -20.064 11.663 -3.753 1.00 91.12 139 LEU A CA 1
ATOM 1097 C C . LEU A 1 139 ? -19.304 10.338 -3.896 1.00 91.12 139 LEU A C 1
ATOM 1099 O O . LEU A 1 139 ? -19.109 9.616 -2.923 1.00 91.12 139 LEU A O 1
ATOM 1103 N N . ARG A 1 140 ? -18.820 10.047 -5.108 1.00 92.50 140 ARG A N 1
ATOM 1104 C CA . ARG A 1 140 ? -17.990 8.874 -5.376 1.00 92.50 140 ARG A CA 1
ATOM 1105 C C . ARG A 1 140 ? -16.720 8.875 -4.528 1.00 92.50 140 ARG A C 1
ATOM 1107 O O . ARG A 1 140 ? -16.454 7.876 -3.881 1.00 92.50 140 ARG A O 1
ATOM 1114 N N . GLN A 1 141 ? -15.991 9.991 -4.470 1.00 91.38 141 GLN A N 1
ATOM 1115 C CA . GLN A 1 141 ? -14.781 10.088 -3.643 1.00 91.38 141 GLN A CA 1
ATOM 1116 C C . GLN A 1 141 ? -15.069 9.839 -2.160 1.00 91.38 141 GLN A C 1
ATOM 1118 O O . GLN A 1 141 ? -14.288 9.175 -1.486 1.00 91.38 141 GLN A O 1
ATOM 1123 N N . ARG A 1 142 ? -16.215 10.319 -1.661 1.00 93.69 142 ARG A N 1
ATOM 1124 C CA . ARG A 1 142 ? -16.682 10.015 -0.303 1.00 93.69 142 ARG A CA 1
ATOM 1125 C C . ARG A 1 142 ? -16.910 8.523 -0.104 1.00 93.69 142 ARG A C 1
ATOM 1127 O O . ARG A 1 142 ? -16.370 7.967 0.846 1.00 93.69 142 ARG A O 1
ATOM 1134 N N . ILE A 1 143 ? -17.617 7.857 -1.012 1.00 92.81 143 ILE A N 1
ATOM 1135 C CA . ILE A 1 143 ? -17.817 6.402 -0.937 1.00 92.81 143 ILE A CA 1
ATOM 1136 C C . ILE A 1 143 ? -16.479 5.655 -1.007 1.00 92.81 143 ILE A C 1
ATOM 1138 O O . ILE A 1 143 ? -16.221 4.814 -0.155 1.00 92.81 143 ILE A O 1
ATOM 1142 N N . ASP A 1 144 ? -15.609 5.992 -1.959 1.00 90.75 144 ASP A N 1
ATOM 1143 C CA . ASP A 1 144 ? -14.304 5.345 -2.131 1.00 90.75 144 ASP A CA 1
ATOM 1144 C C . ASP A 1 144 ? -13.431 5.515 -0.872 1.00 90.75 144 ASP A C 1
ATOM 1146 O O . ASP A 1 144 ? -12.793 4.562 -0.418 1.00 90.75 144 ASP A O 1
ATOM 1150 N N . SER A 1 145 ? -13.459 6.699 -0.245 1.00 88.50 145 SER A N 1
ATOM 1151 C CA . SER A 1 145 ? -12.765 6.937 1.025 1.00 88.50 145 SER A CA 1
ATOM 1152 C C . SER A 1 145 ? -13.315 6.068 2.160 1.00 88.50 145 SER A C 1
ATOM 1154 O O . SER A 1 145 ? -12.539 5.405 2.843 1.00 88.50 145 SER A O 1
ATOM 1156 N N . GLU A 1 146 ? -14.635 5.973 2.320 1.00 89.94 146 GLU A N 1
ATOM 1157 C CA . GLU A 1 146 ? -15.252 5.143 3.361 1.00 89.94 146 GLU A CA 1
ATOM 1158 C C . GLU A 1 146 ? -14.990 3.657 3.148 1.00 89.94 146 GLU A C 1
ATOM 1160 O O . GLU A 1 146 ? -14.630 2.948 4.087 1.00 89.94 146 GLU A O 1
ATOM 1165 N N . VAL A 1 147 ? -15.084 3.192 1.904 1.00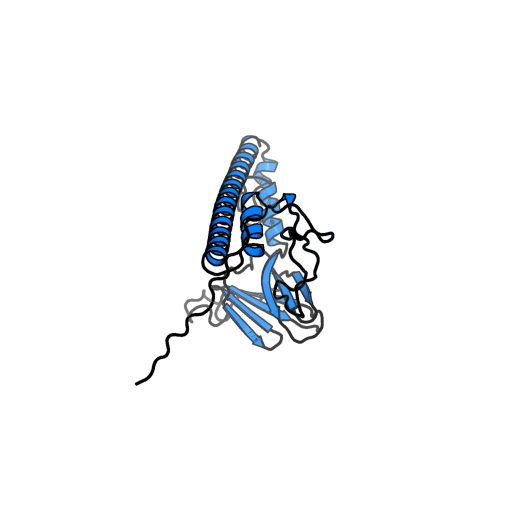 90.44 147 VAL A N 1
ATOM 1166 C CA . VAL A 1 147 ? -14.743 1.815 1.544 1.00 90.44 147 VAL A CA 1
ATOM 1167 C C . VAL A 1 147 ? -13.278 1.522 1.874 1.00 90.44 147 VAL A C 1
ATOM 1169 O O . VAL A 1 147 ? -12.996 0.451 2.410 1.00 90.44 147 VAL A O 1
ATOM 1172 N N . SER A 1 148 ? -12.357 2.466 1.645 1.00 86.12 148 SER A N 1
ATOM 1173 C CA . SER A 1 148 ? -10.937 2.294 1.994 1.00 86.12 148 SER A CA 1
ATOM 1174 C C . SER A 1 148 ? -10.679 2.200 3.506 1.00 86.12 148 SER A C 1
ATOM 1176 O O . SER A 1 148 ? -9.750 1.519 3.940 1.00 86.12 148 SER A O 1
ATOM 1178 N N . TYR A 1 149 ? -11.521 2.834 4.331 1.00 84.50 149 TYR A N 1
ATOM 1179 C CA . TYR A 1 149 ? -11.444 2.715 5.791 1.00 84.50 149 TYR A CA 1
ATOM 1180 C C . TYR A 1 149 ? -12.033 1.399 6.313 1.00 84.50 149 TYR A C 1
ATOM 1182 O O . TYR A 1 149 ? -11.650 0.943 7.389 1.00 84.50 149 TYR A O 1
ATOM 1190 N N . LEU A 1 150 ? -12.938 0.773 5.558 1.00 88.06 150 LEU A N 1
ATOM 1191 C CA . LEU A 1 150 ? -13.614 -0.469 5.945 1.00 88.06 150 LEU A CA 1
ATOM 1192 C C . LEU A 1 150 ? -12.980 -1.726 5.339 1.00 88.06 150 LEU A C 1
ATOM 1194 O O . LEU A 1 150 ? -13.182 -2.823 5.859 1.00 88.06 150 LEU A O 1
ATOM 1198 N N . THR A 1 151 ? -12.219 -1.583 4.255 1.00 91.25 151 THR A N 1
ATOM 1199 C CA . THR A 1 151 ? -11.661 -2.714 3.509 1.00 91.25 151 THR A CA 1
ATOM 1200 C C . THR A 1 151 ? -10.157 -2.825 3.755 1.00 91.25 151 THR A C 1
ATOM 1202 O O . THR A 1 151 ? -9.431 -1.859 3.525 1.00 91.25 151 THR A O 1
ATOM 1205 N N . PRO A 1 152 ? -9.653 -3.984 4.210 1.00 92.44 152 PRO A N 1
ATOM 1206 C CA . PRO A 1 152 ? -8.227 -4.187 4.437 1.00 92.44 152 PRO A CA 1
ATOM 1207 C C . PRO A 1 152 ? -7.474 -4.427 3.119 1.00 92.44 152 PRO A C 1
ATOM 1209 O O . PRO A 1 152 ? -7.272 -5.571 2.707 1.00 92.44 152 PRO A O 1
ATOM 1212 N N . THR A 1 153 ? -7.090 -3.345 2.440 1.00 92.50 153 THR A N 1
ATOM 1213 C CA . THR A 1 153 ? -6.349 -3.373 1.164 1.00 92.50 153 THR A CA 1
ATOM 1214 C C . THR A 1 153 ? -4.888 -2.961 1.290 1.00 92.50 153 THR A C 1
ATOM 1216 O O . THR A 1 153 ? -4.101 -3.266 0.397 1.00 92.50 153 THR A O 1
ATOM 1219 N N . GLU A 1 154 ? -4.505 -2.279 2.370 1.00 93.50 154 GLU A N 1
ATOM 1220 C CA . GLU A 1 154 ? -3.151 -1.754 2.539 1.00 93.50 154 GLU A CA 1
ATOM 1221 C C . GLU A 1 154 ? -2.228 -2.845 3.071 1.00 93.50 154 GLU A C 1
ATOM 1223 O O . GLU A 1 154 ? -2.478 -3.431 4.126 1.00 93.50 154 GLU A O 1
ATOM 1228 N N . LYS A 1 155 ? -1.155 -3.135 2.334 1.00 94.31 155 LYS A N 1
ATOM 1229 C CA . LYS A 1 155 ? -0.161 -4.129 2.741 1.00 94.31 155 LYS A CA 1
ATOM 1230 C C . LYS A 1 155 ? 0.571 -3.639 3.989 1.00 94.31 155 LYS A C 1
ATOM 1232 O O . LYS A 1 155 ? 1.160 -2.565 3.965 1.00 94.31 155 LYS A O 1
ATOM 1237 N N . LEU A 1 156 ? 0.581 -4.456 5.041 1.00 93.81 156 LEU A N 1
ATOM 1238 C CA . LEU A 1 156 ? 1.242 -4.125 6.301 1.00 93.81 156 LEU A CA 1
ATOM 1239 C C . LEU A 1 156 ? 2.561 -4.880 6.489 1.00 93.81 156 LEU A C 1
ATOM 1241 O O . LEU A 1 156 ? 3.582 -4.267 6.786 1.00 93.81 156 LEU A O 1
ATOM 1245 N N . LEU A 1 157 ? 2.547 -6.209 6.343 1.00 94.50 157 LEU A N 1
ATOM 1246 C CA . LEU A 1 157 ? 3.729 -7.035 6.592 1.00 94.50 157 LEU A CA 1
ATOM 1247 C C . LEU A 1 157 ? 3.703 -8.337 5.790 1.00 94.50 157 LEU A C 1
ATOM 1249 O O . LEU A 1 157 ? 2.674 -9.013 5.741 1.00 94.50 157 LEU A O 1
ATOM 1253 N N . ASP A 1 158 ? 4.860 -8.707 5.240 1.00 94.75 158 ASP A N 1
ATOM 1254 C CA . ASP A 1 158 ? 5.139 -10.062 4.758 1.00 94.75 158 ASP A CA 1
ATOM 1255 C C . ASP A 1 158 ? 5.794 -10.875 5.874 1.00 94.75 158 ASP A C 1
ATOM 1257 O O . ASP A 1 158 ? 6.772 -10.442 6.489 1.00 94.75 158 ASP A O 1
ATOM 1261 N N . ILE A 1 159 ? 5.254 -12.058 6.148 1.00 93.62 159 ILE A N 1
ATOM 1262 C CA . ILE A 1 159 ? 5.677 -12.909 7.253 1.00 93.62 159 ILE A CA 1
ATOM 1263 C C . ILE A 1 159 ? 6.081 -14.279 6.720 1.00 93.62 159 ILE A C 1
ATOM 1265 O O . ILE A 1 159 ? 5.245 -15.051 6.252 1.00 93.62 159 ILE A O 1
ATOM 1269 N N . GLN A 1 160 ? 7.362 -14.607 6.894 1.00 92.94 160 GLN A N 1
ATOM 1270 C CA . GLN A 1 160 ? 7.868 -15.972 6.776 1.00 92.94 160 GLN A CA 1
ATOM 1271 C C . GLN A 1 160 ? 7.736 -16.695 8.128 1.00 92.94 160 GLN A C 1
ATOM 1273 O O . GLN A 1 160 ? 8.163 -16.174 9.167 1.00 92.94 160 GLN A O 1
ATOM 1278 N N . HIS A 1 161 ? 7.155 -17.894 8.121 1.00 89.75 161 HIS A N 1
ATOM 1279 C CA . HIS A 1 161 ? 6.911 -18.724 9.301 1.00 89.75 161 HIS A CA 1
ATOM 1280 C C . HIS A 1 161 ? 7.107 -20.221 9.008 1.00 89.75 161 HIS A C 1
ATOM 1282 O O . HIS A 1 161 ? 6.951 -20.664 7.881 1.00 89.75 161 HIS A O 1
ATOM 1288 N N . ASP A 1 162 ? 7.362 -21.026 10.043 1.00 89.81 162 ASP A N 1
ATOM 1289 C CA . ASP A 1 162 ? 7.652 -22.469 9.910 1.00 89.81 162 ASP A CA 1
ATOM 1290 C C . ASP A 1 162 ? 6.488 -23.355 10.396 1.00 89.81 162 ASP A C 1
ATOM 1292 O O . ASP A 1 162 ? 6.679 -24.432 10.958 1.00 89.81 162 ASP A O 1
ATOM 1296 N N . LEU A 1 163 ? 5.252 -22.873 10.240 1.00 87.50 163 LEU A N 1
ATOM 1297 C CA . LEU A 1 163 ? 4.047 -23.572 10.726 1.00 87.50 163 LEU A CA 1
ATOM 1298 C C . LEU A 1 163 ? 3.516 -24.614 9.734 1.00 87.50 163 LEU A C 1
ATOM 1300 O O . LEU A 1 163 ? 2.617 -25.374 10.094 1.00 87.50 163 LEU A O 1
ATOM 1304 N N . PHE A 1 164 ? 4.022 -24.619 8.496 1.00 90.62 164 PHE A N 1
ATOM 1305 C CA . PHE A 1 164 ? 3.635 -25.527 7.416 1.00 90.62 164 PHE A CA 1
ATOM 1306 C C . PHE A 1 164 ? 2.110 -25.685 7.249 1.00 90.62 164 PHE A C 1
ATOM 1308 O O . PHE A 1 164 ? 1.586 -26.773 6.996 1.00 90.62 164 PHE A O 1
ATOM 1315 N N . SER A 1 165 ? 1.382 -24.584 7.427 1.00 89.44 165 SER A N 1
ATOM 1316 C CA . SER A 1 165 ? -0.080 -24.514 7.468 1.00 89.44 165 SER A CA 1
ATOM 1317 C C . SER A 1 165 ? -0.559 -23.104 7.103 1.00 89.44 165 SER A C 1
ATOM 1319 O O . SER A 1 165 ? 0.252 -22.214 6.874 1.00 89.44 165 SER A O 1
ATOM 1321 N N . TYR A 1 166 ? -1.877 -22.900 7.041 1.00 92.56 166 TYR A N 1
ATOM 1322 C CA . TYR A 1 166 ? -2.498 -21.589 6.820 1.00 92.56 166 TYR A CA 1
ATOM 1323 C C . TYR A 1 166 ? -3.052 -21.057 8.156 1.00 92.56 166 TYR A C 1
ATOM 1325 O O . TYR A 1 166 ? -4.225 -21.291 8.460 1.00 92.56 166 TYR A O 1
ATOM 1333 N N . PRO A 1 167 ? -2.211 -20.455 9.021 1.00 92.44 167 PRO A N 1
ATOM 1334 C CA . PRO A 1 167 ? -2.606 -20.066 10.376 1.00 92.44 167 PRO A CA 1
ATOM 1335 C C . PRO A 1 167 ? -3.609 -18.910 10.370 1.00 92.44 167 PRO A C 1
ATOM 1337 O O . PRO A 1 167 ? -3.462 -17.980 9.587 1.00 92.44 167 PRO A O 1
ATOM 1340 N N . SER A 1 168 ? -4.566 -18.887 11.303 1.00 92.25 168 SER A N 1
ATOM 1341 C CA . SER A 1 168 ? -5.391 -17.689 11.501 1.00 92.25 168 SER A CA 1
ATOM 1342 C C . SER A 1 168 ? -4.542 -16.507 11.959 1.00 92.25 168 SER A C 1
ATOM 1344 O O . SER A 1 168 ? -3.635 -16.660 12.780 1.00 92.25 168 SER A O 1
ATOM 1346 N N . VAL A 1 169 ? -4.867 -15.323 11.443 1.00 94.12 169 VAL A N 1
ATOM 1347 C CA . VAL A 1 169 ? -4.191 -14.075 11.792 1.00 94.12 169 VAL A CA 1
ATOM 1348 C C . VAL A 1 169 ? -5.144 -13.188 12.574 1.00 94.12 169 VAL A C 1
ATOM 1350 O O . VAL A 1 169 ? -6.279 -12.962 12.158 1.00 94.12 169 VAL A O 1
ATOM 1353 N N . ARG A 1 170 ? -4.671 -12.664 13.702 1.00 94.81 170 ARG A N 1
ATOM 1354 C CA . ARG A 1 170 ? -5.373 -11.654 14.495 1.00 94.81 170 ARG A CA 1
ATOM 1355 C C . ARG A 1 170 ? -4.527 -10.394 14.548 1.00 94.81 170 ARG A C 1
ATOM 1357 O O . ARG A 1 170 ? -3.347 -10.462 14.888 1.00 94.81 170 ARG A O 1
ATOM 1364 N N . CYS A 1 171 ? -5.144 -9.258 14.251 1.00 95.00 171 CYS A N 1
ATOM 1365 C CA . CYS A 1 171 ? -4.497 -7.956 14.310 1.00 95.00 171 CYS A CA 1
ATOM 1366 C C . CYS A 1 171 ? -5.130 -7.109 15.415 1.00 95.00 171 CYS A C 1
ATOM 1368 O O . CYS A 1 171 ? -6.355 -6.985 15.490 1.00 95.00 171 CYS A O 1
ATOM 1370 N N . MET A 1 172 ? -4.294 -6.525 16.268 1.00 95.25 172 MET A N 1
ATOM 1371 C CA . MET A 1 172 ? -4.714 -5.611 17.328 1.00 95.25 172 MET A CA 1
ATOM 1372 C C . MET A 1 172 ? -3.941 -4.304 17.222 1.00 95.25 172 MET A C 1
ATOM 1374 O O . MET A 1 172 ? -2.748 -4.330 16.938 1.00 95.25 172 MET A O 1
ATOM 1378 N N . ALA A 1 173 ? -4.605 -3.178 17.461 1.00 95.38 173 ALA A N 1
ATOM 1379 C CA . ALA A 1 173 ? -3.987 -1.860 17.399 1.00 95.38 173 ALA A CA 1
ATOM 1380 C C . ALA A 1 173 ? -4.267 -1.036 18.657 1.00 95.38 173 ALA A C 1
ATOM 1382 O O . ALA A 1 173 ? -5.348 -1.128 19.246 1.00 95.38 173 ALA A O 1
ATOM 1383 N N . TRP A 1 174 ? -3.292 -0.216 19.038 1.00 94.94 174 TRP A N 1
ATOM 1384 C CA . TRP A 1 174 ? -3.382 0.779 20.106 1.00 94.94 174 TRP A CA 1
ATOM 1385 C C . TRP A 1 174 ? -2.397 1.921 19.841 1.00 94.94 174 TRP A C 1
ATOM 1387 O O . TRP A 1 174 ? -1.477 1.791 19.034 1.00 94.94 174 TRP A O 1
ATOM 1397 N N . ASN A 1 175 ? -2.583 3.043 20.531 1.00 93.62 175 ASN A N 1
ATOM 1398 C CA . ASN A 1 175 ? -1.671 4.182 20.490 1.00 93.62 175 ASN A CA 1
ATOM 1399 C C . ASN A 1 175 ? -0.959 4.350 21.833 1.00 93.62 175 ASN A C 1
ATOM 1401 O O . ASN A 1 175 ? -1.454 3.887 22.858 1.00 93.62 175 ASN A O 1
ATOM 1405 N N . TYR A 1 176 ? 0.185 5.033 21.819 1.00 91.25 176 TYR A N 1
ATOM 1406 C CA . TYR A 1 176 ? 1.028 5.315 22.986 1.00 91.25 176 TYR A CA 1
ATOM 1407 C C . TYR A 1 176 ? 1.499 4.050 23.717 1.00 91.25 176 TYR A C 1
ATOM 1409 O O . TYR A 1 176 ? 1.599 4.017 24.940 1.00 91.25 176 TYR A O 1
ATOM 1417 N N . GLY A 1 177 ? 1.786 2.988 22.957 1.00 87.25 177 GLY A N 1
ATOM 1418 C CA . GLY A 1 177 ? 2.389 1.775 23.505 1.00 87.25 177 GLY A CA 1
ATOM 1419 C C . GLY A 1 177 ? 3.704 2.066 24.240 1.00 87.25 177 GLY A C 1
ATOM 1420 O O . GLY A 1 177 ? 4.396 3.046 23.952 1.00 87.25 177 GLY A O 1
ATOM 1421 N N . LEU A 1 178 ? 4.060 1.198 25.191 1.00 83.81 178 LEU A N 1
ATOM 1422 C CA . LEU A 1 178 ? 5.310 1.327 25.942 1.00 83.81 178 LEU A CA 1
ATOM 1423 C C . LEU A 1 178 ? 6.516 1.433 24.998 1.00 83.81 178 LEU A C 1
ATOM 1425 O O . LEU A 1 178 ? 6.674 0.619 24.092 1.00 83.81 178 LEU A O 1
ATOM 1429 N N . GLY A 1 179 ? 7.373 2.424 25.246 1.00 82.44 179 GLY A N 1
ATOM 1430 C CA . GLY A 1 179 ? 8.582 2.661 24.454 1.00 82.44 179 GLY A CA 1
ATOM 1431 C C . GLY A 1 179 ? 8.384 3.503 23.189 1.00 82.44 179 GLY A C 1
ATOM 1432 O O . GLY A 1 179 ? 9.371 3.769 22.515 1.00 82.44 179 GLY A O 1
ATOM 1433 N N . LEU A 1 180 ? 7.161 3.959 22.878 1.00 85.81 180 LEU A N 1
ATOM 1434 C CA . LEU A 1 180 ? 6.892 4.818 21.709 1.00 85.81 180 LEU A CA 1
ATOM 1435 C C . LEU A 1 180 ? 6.906 6.315 22.002 1.00 85.81 180 LEU A C 1
ATOM 1437 O O . LEU A 1 180 ? 7.091 7.136 21.107 1.00 85.81 180 LEU A O 1
ATOM 1441 N N . THR A 1 181 ? 6.672 6.687 23.252 1.00 87.06 181 THR A N 1
ATOM 1442 C CA . THR A 1 181 ? 6.712 8.072 23.717 1.00 87.06 181 THR A CA 1
ATOM 1443 C C . THR A 1 181 ? 7.556 8.110 24.989 1.00 87.06 181 THR A C 1
ATOM 1445 O O . THR A 1 181 ? 7.468 7.166 25.785 1.00 87.06 181 THR A O 1
ATOM 1448 N N . PRO A 1 182 ? 8.424 9.124 25.169 1.00 85.50 182 PRO A N 1
ATOM 1449 C CA . PRO A 1 182 ? 9.179 9.279 26.403 1.00 85.50 182 PRO A CA 1
ATOM 1450 C C . PRO A 1 182 ? 8.247 9.314 27.611 1.00 85.50 182 PRO A C 1
ATOM 1452 O O . PRO A 1 182 ? 7.167 9.890 27.546 1.00 85.50 182 PRO A O 1
ATOM 1455 N N . ILE A 1 183 ? 8.690 8.708 28.712 1.00 82.50 183 ILE A N 1
ATOM 1456 C CA . ILE A 1 183 ? 7.898 8.618 29.941 1.00 82.50 183 ILE A CA 1
ATOM 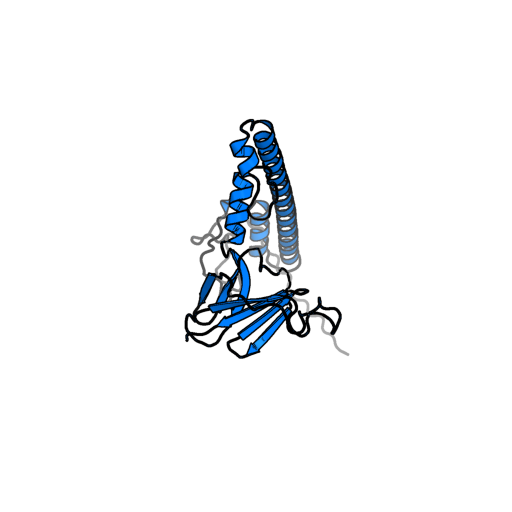1457 C C . ILE A 1 183 ? 7.537 10.025 30.427 1.00 82.50 183 ILE A C 1
ATOM 1459 O O . ILE A 1 183 ? 8.427 10.825 30.719 1.00 82.50 183 ILE A O 1
ATOM 1463 N N . GLY A 1 184 ? 6.239 10.286 30.572 1.00 81.50 184 GLY A N 1
ATOM 1464 C CA . GLY A 1 184 ? 5.698 11.557 31.045 1.00 81.50 184 GLY A CA 1
ATOM 1465 C C . GLY A 1 184 ? 5.456 12.597 29.948 1.00 81.50 184 GLY A C 1
ATOM 1466 O O . GLY A 1 184 ? 5.005 13.695 30.268 1.00 81.50 184 GLY A O 1
ATOM 1467 N N . GLU A 1 185 ? 5.733 12.273 28.681 1.00 86.25 185 GLU A N 1
ATOM 1468 C CA . GLU A 1 185 ? 5.356 13.101 27.524 1.00 86.25 185 GLU A CA 1
ATOM 1469 C C . GLU A 1 185 ? 4.072 12.602 26.840 1.00 86.25 185 GLU A C 1
ATOM 1471 O O . GLU A 1 185 ? 3.512 13.286 25.980 1.00 86.25 185 GLU A O 1
ATOM 1476 N N . GLU A 1 186 ? 3.570 11.425 27.221 1.00 86.75 186 GLU A N 1
ATOM 1477 C CA . GLU A 1 186 ? 2.264 10.941 26.792 1.00 86.75 186 GLU A CA 1
ATOM 1478 C C . GLU A 1 186 ? 1.105 11.772 27.381 1.00 86.75 186 GLU A C 1
ATOM 1480 O O . GLU A 1 186 ? 1.220 12.332 28.476 1.00 86.75 186 GLU A O 1
ATOM 1485 N N . PRO A 1 187 ? -0.051 11.848 26.690 1.00 88.44 187 PRO A N 1
ATOM 1486 C CA . PRO A 1 187 ? -1.242 12.470 27.255 1.00 88.44 187 PRO A CA 1
ATOM 1487 C C . PRO A 1 187 ? -1.647 11.831 28.590 1.00 88.44 187 PRO A C 1
ATOM 1489 O O . PRO A 1 187 ? -1.493 10.624 28.795 1.00 88.44 187 PRO A O 1
ATOM 1492 N N . GLU A 1 188 ? -2.202 12.646 29.490 1.00 87.81 188 GLU A N 1
ATOM 1493 C CA . GLU A 1 188 ? -2.589 12.212 30.833 1.00 87.81 188 GLU A CA 1
ATOM 1494 C C . GLU A 1 188 ? -3.497 10.971 30.786 1.00 87.81 188 GLU A C 1
ATOM 1496 O O . GLU A 1 188 ? -4.493 10.927 30.063 1.00 87.81 188 GLU A O 1
ATOM 1501 N N . GLY A 1 189 ? -3.132 9.946 31.560 1.00 83.19 189 GLY A N 1
ATOM 1502 C CA . GLY A 1 189 ? -3.869 8.683 31.628 1.00 83.19 189 GLY A CA 1
ATOM 1503 C C . GLY A 1 189 ? -3.545 7.670 30.525 1.00 83.19 189 GLY A C 1
ATOM 1504 O O . GLY A 1 189 ? -4.150 6.603 30.524 1.00 83.19 189 GLY A O 1
ATOM 1505 N N . LEU A 1 190 ? -2.594 7.953 29.623 1.00 87.06 190 LEU A N 1
ATOM 1506 C CA . LEU A 1 190 ? -2.184 7.038 28.545 1.00 87.06 190 LEU A CA 1
ATOM 1507 C C . LEU A 1 190 ? -0.840 6.333 28.790 1.00 87.06 190 LEU A C 1
ATOM 1509 O O . LEU A 1 190 ? -0.268 5.762 27.861 1.00 87.06 190 LEU A O 1
ATOM 1513 N N . PHE A 1 191 ? -0.332 6.327 30.026 1.00 82.88 191 PHE A N 1
ATOM 1514 C CA . PHE A 1 191 ? 0.856 5.543 30.374 1.00 82.88 191 PHE A CA 1
ATOM 1515 C C . PHE A 1 191 ? 0.576 4.046 30.174 1.00 82.88 191 PHE A C 1
ATOM 1517 O O . PHE A 1 191 ? -0.255 3.459 30.867 1.00 82.88 191 PHE A O 1
ATOM 1524 N N . GLY A 1 192 ? 1.277 3.428 29.221 1.00 81.75 192 GLY A N 1
ATOM 1525 C CA . GLY A 1 192 ? 1.047 2.039 28.808 1.00 81.75 192 GLY A CA 1
ATOM 1526 C C . GLY A 1 192 ? 0.144 1.875 27.580 1.00 81.75 192 GLY A C 1
ATOM 1527 O O . GLY A 1 192 ? 0.047 0.764 27.058 1.00 81.75 192 GLY A O 1
ATOM 1528 N N . GLY A 1 193 ? -0.437 2.966 27.083 1.00 89.38 193 GLY A N 1
ATOM 1529 C CA . GLY A 1 193 ? -1.190 3.027 25.836 1.00 89.38 193 GLY A CA 1
ATOM 1530 C C . GLY A 1 193 ? -2.703 3.125 25.999 1.00 89.38 193 GLY A C 1
ATOM 1531 O O . GLY A 1 193 ? -3.257 3.037 27.091 1.00 89.38 193 GLY A O 1
ATOM 1532 N N . THR A 1 194 ? -3.382 3.335 24.873 1.00 92.81 194 THR A N 1
ATOM 1533 C CA . THR A 1 194 ? -4.846 3.291 24.777 1.00 92.81 194 THR A CA 1
ATOM 1534 C C . THR A 1 194 ? -5.363 1.855 24.825 1.00 92.81 194 THR A C 1
ATOM 1536 O O . THR A 1 194 ? -4.617 0.913 24.561 1.00 92.81 194 THR A O 1
ATOM 1539 N N . ASP A 1 195 ? -6.675 1.687 25.003 1.00 92.44 195 ASP A N 1
ATOM 1540 C CA . ASP A 1 195 ? -7.335 0.386 24.856 1.00 92.44 195 ASP A CA 1
ATOM 1541 C C . ASP A 1 195 ? -6.975 -0.294 23.526 1.00 92.44 195 ASP A C 1
ATOM 1543 O O . ASP A 1 195 ? -7.116 0.295 22.446 1.00 92.44 195 ASP A O 1
ATOM 1547 N N . ALA A 1 196 ? -6.543 -1.554 23.607 1.00 92.31 196 ALA A N 1
ATOM 1548 C CA . ALA A 1 196 ? -6.237 -2.368 22.440 1.00 92.31 196 ALA A CA 1
ATOM 1549 C C . ALA A 1 196 ? -7.524 -2.819 21.743 1.00 92.31 196 ALA A C 1
ATOM 1551 O O . ALA A 1 196 ? -8.416 -3.409 22.357 1.00 92.31 196 ALA A O 1
ATOM 1552 N N . LYS A 1 197 ? -7.611 -2.569 20.435 1.00 94.12 197 LYS A N 1
ATOM 1553 C CA . LYS A 1 197 ? -8.790 -2.885 19.620 1.00 94.12 197 LYS A CA 1
ATOM 1554 C C . LYS A 1 197 ? -8.441 -3.915 18.560 1.00 94.12 197 LYS A C 1
ATOM 1556 O O . LYS A 1 197 ? -7.390 -3.824 17.932 1.00 94.12 197 LYS A O 1
ATOM 1561 N N . SER A 1 198 ? -9.337 -4.877 18.345 1.00 94.00 198 SER A N 1
ATOM 1562 C CA . SER A 1 198 ? -9.243 -5.775 17.191 1.00 94.00 198 SER A CA 1
ATOM 1563 C C . SER A 1 198 ? -9.527 -4.978 15.925 1.00 94.00 198 SER A C 1
ATOM 1565 O O . SER A 1 198 ? -10.541 -4.283 15.855 1.00 94.00 198 SER A O 1
ATOM 1567 N N . ILE A 1 199 ? -8.653 -5.098 14.932 1.00 93.94 199 ILE A N 1
ATOM 1568 C CA . ILE A 1 199 ? -8.804 -4.410 13.649 1.00 93.94 199 ILE A CA 1
ATOM 1569 C C . ILE A 1 199 ? -9.131 -5.412 12.549 1.00 93.94 199 ILE A C 1
ATOM 1571 O O . ILE A 1 199 ? -8.773 -6.588 12.639 1.00 93.94 199 ILE A O 1
ATOM 1575 N N . LEU A 1 200 ? -9.825 -4.941 11.515 1.00 92.62 200 LEU A N 1
ATOM 1576 C CA . LEU A 1 200 ? -10.074 -5.745 10.326 1.00 92.62 200 LEU A CA 1
ATOM 1577 C C . LEU A 1 200 ? -8.755 -5.985 9.597 1.00 92.62 200 LEU A C 1
ATOM 1579 O O . LEU A 1 200 ? -8.007 -5.047 9.313 1.00 92.62 200 LEU A O 1
ATOM 1583 N N . SER A 1 201 ? -8.502 -7.245 9.275 1.00 92.81 201 SER A N 1
ATOM 1584 C CA . SER A 1 201 ? -7.358 -7.659 8.483 1.00 92.81 201 SER A CA 1
ATOM 1585 C C . SER A 1 201 ? -7.780 -8.673 7.433 1.00 92.81 201 SER A C 1
ATOM 1587 O O . SER A 1 201 ? -8.762 -9.402 7.588 1.00 92.81 201 SER A O 1
ATOM 1589 N N . ASN A 1 202 ? -7.034 -8.697 6.339 1.00 94.88 202 ASN A N 1
ATOM 1590 C CA . ASN A 1 202 ? -7.121 -9.734 5.326 1.00 94.88 202 ASN A CA 1
ATOM 1591 C C . ASN A 1 202 ? -5.737 -10.349 5.139 1.00 94.88 202 ASN A C 1
ATOM 1593 O O . ASN A 1 202 ? -4.721 -9.707 5.401 1.00 94.88 202 ASN A O 1
ATOM 1597 N N . VAL A 1 203 ? -5.697 -11.610 4.728 1.00 94.44 203 VAL A N 1
ATOM 1598 C CA . VAL A 1 203 ? -4.460 -12.381 4.644 1.00 94.44 203 VAL A CA 1
ATOM 1599 C C . VAL A 1 203 ? -4.428 -13.119 3.326 1.00 94.44 203 VAL A C 1
ATOM 1601 O O . VAL A 1 203 ? -5.379 -13.816 2.972 1.00 94.44 203 VAL A O 1
ATOM 1604 N N . THR A 1 204 ? -3.311 -13.007 2.621 1.00 95.44 204 THR A N 1
ATOM 1605 C CA . THR A 1 204 ? -3.026 -13.847 1.459 1.00 95.44 204 THR A CA 1
ATOM 1606 C C . THR A 1 204 ? -1.896 -14.795 1.801 1.00 95.44 204 THR A C 1
ATOM 1608 O O . THR A 1 204 ? -0.876 -14.361 2.328 1.00 95.44 204 THR A O 1
ATOM 1611 N N . TYR A 1 205 ? -2.061 -16.070 1.466 1.00 95.06 205 TYR A N 1
ATOM 1612 C CA . TYR A 1 205 ? -1.033 -17.087 1.654 1.00 95.06 205 TYR A CA 1
ATOM 1613 C C . TYR A 1 205 ? -0.402 -17.389 0.301 1.00 95.06 205 TYR A C 1
ATOM 1615 O O . TYR A 1 205 ? -1.065 -17.936 -0.582 1.00 95.06 205 TYR A O 1
ATOM 1623 N N . GLN A 1 206 ? 0.860 -17.014 0.127 1.00 93.19 206 GLN A N 1
ATOM 1624 C CA . GLN A 1 206 ? 1.633 -17.368 -1.060 1.00 93.19 206 GLN A CA 1
ATOM 1625 C C . GLN A 1 206 ? 1.963 -18.861 -1.048 1.00 93.19 206 GLN A C 1
ATOM 1627 O O . GLN A 1 206 ? 1.866 -19.532 -2.074 1.00 93.19 206 GLN A O 1
ATOM 1632 N N . ASP A 1 207 ? 2.312 -19.387 0.127 1.00 93.44 207 ASP A N 1
ATOM 1633 C CA . ASP A 1 207 ? 2.572 -20.803 0.360 1.00 93.44 207 ASP A CA 1
ATOM 1634 C C . ASP A 1 207 ? 2.248 -21.191 1.821 1.00 93.44 207 ASP A C 1
ATOM 1636 O O . ASP A 1 207 ? 1.566 -20.461 2.537 1.00 93.44 207 ASP A O 1
ATOM 1640 N N . ARG A 1 208 ? 2.659 -22.387 2.265 1.00 90.69 208 ARG A N 1
ATOM 1641 C CA . ARG A 1 208 ? 2.366 -22.909 3.620 1.00 90.69 208 ARG A CA 1
ATOM 1642 C C . ARG A 1 208 ? 3.231 -22.305 4.737 1.00 90.69 208 ARG A C 1
ATOM 1644 O O . ARG A 1 208 ? 3.031 -22.643 5.902 1.00 90.69 208 ARG A O 1
ATOM 1651 N N . ASN A 1 209 ? 4.212 -21.490 4.379 1.00 92.62 209 ASN A N 1
ATOM 1652 C CA . ASN A 1 209 ? 5.203 -20.876 5.254 1.00 92.62 209 ASN A CA 1
ATOM 1653 C C . ASN A 1 209 ? 5.345 -19.363 5.002 1.00 92.62 209 ASN A C 1
ATOM 1655 O O . ASN A 1 209 ? 6.177 -18.715 5.634 1.00 92.62 209 ASN A O 1
ATOM 1659 N N . HIS A 1 210 ? 4.558 -18.792 4.092 1.00 93.94 210 HIS A N 1
ATOM 1660 C CA . HIS A 1 210 ? 4.618 -17.387 3.721 1.00 93.94 210 HIS A CA 1
ATOM 1661 C C . HIS A 1 210 ? 3.208 -16.815 3.595 1.00 93.94 210 HIS A C 1
ATOM 1663 O O . HIS A 1 210 ? 2.368 -17.336 2.852 1.00 93.94 210 HIS A O 1
ATOM 1669 N N . LEU A 1 211 ? 2.968 -15.733 4.334 1.00 94.88 211 LEU A N 1
ATOM 1670 C CA . LEU A 1 211 ? 1.726 -14.977 4.285 1.00 94.88 211 LEU A CA 1
ATOM 1671 C C . LEU A 1 211 ? 1.990 -13.472 4.261 1.00 94.88 211 LEU A C 1
ATOM 1673 O O . LEU A 1 211 ? 2.972 -12.994 4.828 1.00 94.88 211 LEU A O 1
ATOM 1677 N N . THR A 1 212 ? 1.060 -12.724 3.676 1.00 96.50 212 THR A N 1
ATOM 1678 C CA . THR A 1 212 ? 1.018 -11.258 3.725 1.00 96.50 212 THR A CA 1
ATOM 1679 C C . THR A 1 212 ? -0.243 -10.807 4.434 1.00 96.50 212 THR A C 1
ATOM 1681 O O . THR A 1 212 ? -1.340 -11.281 4.131 1.00 96.50 212 THR A O 1
ATOM 1684 N N . VAL A 1 213 ? -0.085 -9.863 5.358 1.00 95.38 213 VAL A N 1
ATOM 1685 C CA . VAL A 1 213 ? -1.185 -9.256 6.108 1.00 95.38 213 VAL A CA 1
ATOM 1686 C C . VAL A 1 213 ? -1.520 -7.890 5.524 1.00 95.38 213 VAL A C 1
ATOM 1688 O O . VAL A 1 213 ? -0.639 -7.048 5.341 1.00 95.38 213 VAL A O 1
ATOM 1691 N N . PHE A 1 214 ? -2.808 -7.670 5.281 1.00 95.94 214 PHE A N 1
ATOM 1692 C CA . PHE A 1 214 ? -3.388 -6.409 4.838 1.00 95.94 214 PHE A CA 1
ATOM 1693 C C . PHE A 1 214 ? -4.280 -5.825 5.930 1.00 95.94 214 PHE A C 1
ATOM 1695 O O . PHE A 1 214 ? -4.986 -6.561 6.625 1.00 95.94 214 PHE A O 1
ATOM 1702 N N . VAL A 1 215 ? -4.272 -4.503 6.054 1.00 94.62 215 VAL A N 1
ATOM 1703 C CA . VAL A 1 215 ? -5.070 -3.734 7.016 1.00 94.62 215 VAL A CA 1
ATOM 1704 C C . VAL A 1 215 ? -5.804 -2.596 6.319 1.00 94.62 215 VAL A C 1
ATOM 1706 O O . VAL A 1 215 ? -5.572 -2.305 5.144 1.00 94.62 215 VAL A O 1
ATOM 1709 N N . THR A 1 216 ? -6.756 -1.985 7.019 1.00 93.44 216 THR A N 1
ATOM 1710 C CA . THR A 1 216 ? -7.468 -0.813 6.500 1.00 93.44 216 THR A CA 1
ATOM 1711 C C . THR A 1 216 ? -6.567 0.419 6.514 1.00 93.44 216 THR A C 1
ATOM 1713 O O . THR A 1 216 ? -5.574 0.480 7.245 1.00 93.44 216 THR A O 1
ATOM 1716 N N . LYS A 1 217 ? -6.941 1.438 5.735 1.00 90.12 217 LYS A N 1
ATOM 1717 C CA . LYS A 1 217 ? -6.154 2.668 5.572 1.00 90.12 217 LYS A CA 1
ATOM 1718 C C . LYS A 1 217 ? -5.839 3.409 6.879 1.00 90.12 217 LYS A C 1
ATOM 1720 O O . LYS A 1 217 ? -4.822 4.081 6.965 1.00 90.12 217 LYS A O 1
ATOM 1725 N N . ASP A 1 218 ? -6.674 3.272 7.909 1.00 89.06 218 ASP A N 1
ATOM 1726 C CA . ASP A 1 218 ? -6.438 3.911 9.214 1.00 89.06 218 ASP A CA 1
ATOM 1727 C C . ASP A 1 218 ? -5.260 3.298 9.993 1.00 89.06 218 ASP A C 1
ATOM 1729 O O . ASP A 1 218 ? -4.718 3.944 10.887 1.00 89.06 218 ASP A O 1
ATOM 1733 N N . TYR A 1 219 ? -4.854 2.070 9.657 1.00 91.75 219 TYR A N 1
ATOM 1734 C CA . TYR A 1 219 ? -3.777 1.338 10.332 1.00 91.75 219 TYR A CA 1
ATOM 1735 C C . TYR A 1 219 ? -2.586 1.044 9.412 1.00 91.75 219 TYR A C 1
ATOM 1737 O O . TYR A 1 219 ? -1.685 0.298 9.798 1.00 91.75 219 TYR A O 1
ATOM 1745 N N . SER A 1 220 ? -2.574 1.599 8.196 1.00 92.00 220 SER A N 1
ATOM 1746 C CA . SER A 1 220 ? -1.444 1.454 7.280 1.00 92.00 220 SER A CA 1
ATOM 1747 C C . SER A 1 220 ? -0.212 2.166 7.833 1.00 92.00 220 SER A C 1
ATOM 1749 O O . SER A 1 220 ? -0.307 3.293 8.320 1.00 92.00 220 SER A O 1
ATOM 1751 N N . MET A 1 221 ? 0.947 1.526 7.713 1.00 92.25 221 MET A N 1
ATOM 1752 C CA . MET A 1 221 ? 2.233 2.056 8.155 1.00 92.25 221 MET A CA 1
ATOM 1753 C C . MET A 1 221 ? 3.191 2.056 6.962 1.00 92.25 221 MET A C 1
ATOM 1755 O O . MET A 1 221 ? 3.403 1.014 6.349 1.00 92.25 221 MET A O 1
ATOM 1759 N N . GLU A 1 222 ? 3.750 3.216 6.614 1.00 88.25 222 GLU A N 1
ATOM 1760 C CA . GLU A 1 222 ? 4.664 3.353 5.468 1.00 88.25 222 GLU A CA 1
ATOM 1761 C C . GLU A 1 222 ? 6.043 2.748 5.748 1.00 88.25 222 GLU A C 1
ATOM 1763 O O . GLU A 1 222 ? 6.684 2.187 4.861 1.00 88.25 222 GLU A O 1
ATOM 1768 N N . SER A 1 223 ? 6.540 2.897 6.977 1.00 89.00 223 SER A N 1
ATOM 1769 C CA . SER A 1 223 ? 7.868 2.422 7.384 1.00 89.00 223 SER A CA 1
ATOM 1770 C C . SER A 1 223 ? 7.882 2.091 8.879 1.00 89.00 223 SER A C 1
ATOM 1772 O O . SER A 1 223 ? 8.505 2.807 9.666 1.00 89.00 223 SER A O 1
ATOM 1774 N N . PRO A 1 224 ? 7.158 1.035 9.292 1.00 93.44 224 PRO A N 1
ATOM 1775 C CA . PRO A 1 224 ? 7.118 0.623 10.685 1.00 93.44 224 PRO A CA 1
ATOM 1776 C C . PRO A 1 224 ? 8.432 -0.021 11.126 1.00 93.44 224 PRO A C 1
ATOM 1778 O O . PRO A 1 224 ? 9.067 -0.768 10.378 1.00 93.44 224 PRO A O 1
ATOM 1781 N N . GLU A 1 225 ? 8.791 0.190 12.388 1.00 93.19 225 GLU A N 1
ATOM 1782 C CA . GLU A 1 225 ? 9.764 -0.653 13.072 1.00 93.19 225 GLU A CA 1
ATOM 1783 C C . GLU A 1 225 ? 9.102 -1.993 13.412 1.00 93.19 225 GLU A C 1
ATOM 1785 O O . GLU A 1 225 ? 8.026 -2.034 14.011 1.00 93.19 225 GLU A O 1
ATOM 1790 N N . ILE A 1 226 ? 9.724 -3.099 12.996 1.00 94.31 226 ILE A N 1
ATOM 1791 C CA . ILE A 1 226 ? 9.157 -4.444 13.130 1.00 94.31 226 ILE A CA 1
ATOM 1792 C C . ILE A 1 226 ? 9.934 -5.208 14.197 1.00 94.31 226 ILE A C 1
ATOM 1794 O O . ILE A 1 226 ? 11.094 -5.572 14.007 1.00 94.31 226 ILE A O 1
ATOM 1798 N N . THR A 1 227 ? 9.260 -5.526 15.296 1.00 93.31 227 THR A N 1
ATOM 1799 C CA . THR A 1 227 ? 9.801 -6.339 16.385 1.00 93.31 227 THR A CA 1
ATOM 1800 C C . THR A 1 227 ? 9.126 -7.704 16.416 1.00 93.31 227 THR A C 1
ATOM 1802 O O . THR A 1 227 ? 7.919 -7.826 16.633 1.00 93.31 227 THR A O 1
ATOM 1805 N N . LYS A 1 228 ? 9.910 -8.774 16.254 1.00 93.31 228 LYS A N 1
ATOM 1806 C CA . LYS A 1 228 ? 9.423 -10.142 16.468 1.00 93.31 228 LYS A CA 1
ATOM 1807 C C . LYS A 1 228 ? 9.430 -10.451 17.965 1.00 93.31 228 LYS A C 1
ATOM 1809 O O . LYS A 1 228 ? 10.479 -10.726 18.537 1.00 93.31 228 LYS A O 1
ATOM 1814 N N . VAL A 1 229 ? 8.256 -10.412 18.593 1.00 91.56 229 VAL A N 1
ATOM 1815 C CA . VAL A 1 229 ? 8.094 -10.661 20.037 1.00 91.56 229 VAL A CA 1
ATOM 1816 C C . VAL A 1 229 ? 8.307 -12.140 20.358 1.00 91.56 229 VAL A C 1
ATOM 1818 O O . VAL A 1 229 ? 8.940 -12.489 21.350 1.00 91.56 229 VAL A O 1
ATOM 1821 N N . ASN A 1 230 ? 7.775 -13.027 19.515 1.00 90.81 230 ASN A N 1
ATOM 1822 C CA . ASN A 1 230 ? 7.991 -14.469 19.606 1.00 90.81 230 ASN A CA 1
ATOM 1823 C C . ASN A 1 230 ? 7.779 -15.127 18.226 1.00 90.81 230 ASN A C 1
ATOM 1825 O O . ASN A 1 230 ? 7.591 -14.446 17.220 1.00 90.81 230 ASN A O 1
ATOM 1829 N N . ALA A 1 231 ? 7.803 -16.462 18.154 1.00 87.75 231 ALA A N 1
ATOM 1830 C CA . ALA A 1 231 ? 7.633 -17.200 16.896 1.00 87.75 231 ALA A CA 1
ATOM 1831 C C . ALA A 1 231 ? 6.306 -16.918 16.158 1.00 87.75 231 ALA A C 1
ATOM 1833 O O . ALA A 1 231 ? 6.240 -17.103 14.948 1.00 87.75 231 ALA A O 1
ATOM 1834 N N . LYS A 1 232 ? 5.273 -16.482 16.882 1.00 91.25 232 LYS A N 1
ATOM 1835 C CA . LYS A 1 232 ? 3.894 -16.289 16.421 1.00 91.25 232 LYS A CA 1
ATOM 1836 C C . LYS A 1 232 ? 3.393 -14.849 16.559 1.00 91.25 232 LYS A C 1
ATOM 1838 O O . LYS A 1 232 ? 2.246 -14.577 16.225 1.00 91.25 232 LYS A O 1
ATOM 1843 N N . THR A 1 233 ? 4.198 -13.928 17.080 1.00 94.38 233 THR A N 1
ATOM 1844 C CA . THR A 1 233 ? 3.756 -12.563 17.386 1.00 94.38 233 THR A CA 1
ATOM 1845 C C . THR A 1 233 ? 4.759 -11.546 16.878 1.00 94.38 233 THR A C 1
ATOM 1847 O O . THR A 1 233 ? 5.942 -11.596 17.219 1.00 94.38 233 THR A O 1
ATOM 1850 N N . TYR A 1 234 ? 4.246 -10.593 16.111 1.00 94.81 234 TYR A N 1
ATOM 1851 C CA . TYR A 1 234 ? 4.983 -9.492 15.513 1.00 94.81 234 TYR A CA 1
ATOM 1852 C C . TYR A 1 234 ? 4.354 -8.191 15.995 1.00 94.81 234 TYR A C 1
ATOM 1854 O O . TYR A 1 234 ? 3.132 -8.070 16.023 1.00 94.81 234 TYR A O 1
ATOM 1862 N N . LEU A 1 235 ? 5.175 -7.236 16.404 1.00 94.81 235 LEU A N 1
ATOM 1863 C CA . LEU A 1 235 ? 4.754 -5.905 16.809 1.00 94.81 235 LEU A CA 1
ATOM 1864 C C . LEU A 1 235 ? 5.347 -4.903 15.824 1.00 94.81 235 LEU A C 1
ATOM 1866 O O . LEU A 1 235 ? 6.555 -4.898 15.606 1.00 94.81 235 LEU A O 1
ATOM 1870 N N . LEU A 1 236 ? 4.486 -4.092 15.228 1.00 95.50 236 LEU A N 1
ATOM 1871 C CA . LEU A 1 236 ? 4.844 -3.023 14.314 1.00 95.50 236 LEU A CA 1
ATOM 1872 C C . LEU A 1 236 ? 4.559 -1.695 14.989 1.00 95.50 236 LEU A C 1
ATOM 1874 O O . LEU A 1 236 ? 3.474 -1.501 15.542 1.00 95.50 236 LEU A O 1
ATOM 1878 N N . THR A 1 237 ? 5.522 -0.786 14.942 1.00 93.88 237 THR A N 1
ATOM 1879 C CA . THR A 1 237 ? 5.413 0.509 15.607 1.00 93.88 237 THR A CA 1
ATOM 1880 C C . THR A 1 237 ? 5.835 1.631 14.676 1.00 93.88 237 THR A C 1
ATOM 1882 O O . THR A 1 237 ? 6.870 1.550 14.019 1.00 93.88 237 THR A O 1
ATOM 1885 N N . GLN A 1 238 ? 5.033 2.693 14.614 1.00 92.88 238 GLN A N 1
ATOM 1886 C CA . GLN A 1 238 ? 5.340 3.889 13.834 1.00 92.88 238 GLN A CA 1
ATOM 1887 C C . GLN A 1 238 ? 4.797 5.123 14.556 1.00 92.88 238 GLN A C 1
ATOM 1889 O O . GLN A 1 238 ? 3.589 5.256 14.761 1.00 92.88 238 GLN A O 1
ATOM 1894 N N . GLY A 1 239 ? 5.693 6.039 14.935 1.00 90.62 239 GLY A N 1
ATOM 1895 C CA . GLY A 1 239 ? 5.327 7.189 15.760 1.00 90.62 239 GLY A CA 1
ATOM 1896 C C . GLY A 1 239 ? 4.694 6.728 17.073 1.00 90.62 239 GLY A C 1
ATOM 1897 O O . GLY A 1 239 ? 5.300 5.973 17.825 1.00 90.62 239 GLY A O 1
ATOM 1898 N N . THR A 1 240 ? 3.456 7.149 17.329 1.00 91.62 240 THR A N 1
ATOM 1899 C CA . THR A 1 240 ? 2.696 6.753 18.524 1.00 91.62 240 THR A CA 1
ATOM 1900 C C . THR A 1 240 ? 1.837 5.505 18.315 1.00 91.62 240 THR A C 1
ATOM 1902 O O . THR A 1 240 ? 1.260 5.008 19.280 1.00 91.62 240 THR A O 1
ATOM 1905 N N . SER A 1 241 ? 1.732 4.976 17.095 1.00 93.56 241 SER A N 1
ATOM 1906 C CA . SER A 1 241 ? 0.841 3.860 16.772 1.00 93.56 241 SER A CA 1
ATOM 1907 C C . SER A 1 241 ? 1.545 2.511 16.862 1.00 93.56 241 SER A C 1
ATOM 1909 O O . SER A 1 241 ? 2.693 2.352 16.450 1.00 93.56 241 SER A O 1
ATOM 1911 N N . SER A 1 242 ? 0.824 1.520 17.384 1.00 94.56 242 SER A N 1
ATOM 1912 C CA . SER A 1 242 ? 1.240 0.122 17.490 1.00 94.56 242 SER A CA 1
ATOM 1913 C C . SER A 1 242 ? 0.224 -0.784 16.807 1.00 94.56 242 SER A C 1
ATOM 1915 O O . SER A 1 242 ? -0.977 -0.656 17.046 1.00 94.56 242 SER A O 1
ATOM 1917 N N . VAL A 1 243 ? 0.703 -1.741 16.014 1.00 95.81 243 VAL A N 1
ATOM 1918 C CA . VAL A 1 243 ? -0.099 -2.842 15.473 1.00 95.81 243 VAL A CA 1
ATOM 1919 C C . VAL A 1 243 ? 0.594 -4.157 15.796 1.00 95.81 243 VAL A C 1
ATOM 1921 O O . VAL A 1 243 ? 1.717 -4.411 15.373 1.00 95.81 243 VAL A O 1
ATOM 1924 N N . GLN A 1 244 ? -0.082 -5.019 16.541 1.00 95.25 244 GLN A N 1
ATOM 1925 C CA . GLN A 1 244 ? 0.370 -6.372 16.815 1.00 95.25 244 GLN A CA 1
ATOM 1926 C C . GLN A 1 244 ? -0.341 -7.364 15.903 1.00 95.25 244 GLN A C 1
ATOM 1928 O O . GLN A 1 244 ? -1.564 -7.346 15.766 1.00 95.25 244 GLN A O 1
ATOM 1933 N N . ILE A 1 245 ? 0.441 -8.265 15.322 1.00 95.94 245 ILE A N 1
ATOM 1934 C CA . ILE A 1 245 ? -0.016 -9.366 14.486 1.00 95.94 245 ILE A CA 1
ATOM 1935 C C . ILE A 1 245 ? 0.299 -10.667 15.214 1.00 95.94 245 ILE A C 1
ATOM 1937 O O . ILE A 1 245 ? 1.454 -10.959 15.530 1.00 95.94 245 ILE A O 1
ATOM 1941 N N . PHE A 1 246 ? -0.733 -11.462 15.460 1.00 94.81 246 PHE A N 1
ATOM 1942 C CA . PHE A 1 246 ? -0.615 -12.819 15.968 1.00 94.81 246 PHE A CA 1
ATOM 1943 C C . PHE A 1 246 ? -0.945 -13.817 14.859 1.00 94.81 246 PHE A C 1
ATOM 1945 O O . PHE A 1 246 ? -1.984 -13.686 14.214 1.00 94.81 246 PHE A O 1
ATOM 1952 N N . ILE A 1 247 ? -0.081 -14.815 14.665 1.00 93.00 247 ILE A N 1
ATOM 1953 C CA . ILE A 1 247 ? -0.266 -15.917 13.718 1.00 93.00 247 ILE A CA 1
ATOM 1954 C C . ILE A 1 247 ? -0.409 -17.245 14.478 1.00 93.00 247 ILE A C 1
ATOM 1956 O O . ILE A 1 247 ? 0.498 -17.708 15.170 1.00 93.00 247 ILE A O 1
ATOM 1960 N N . GLY A 1 248 ? -1.567 -17.884 14.368 1.00 86.19 248 GLY A N 1
ATOM 1961 C CA . GLY A 1 248 ? -1.835 -19.169 15.009 1.00 86.19 248 GLY A CA 1
ATOM 1962 C C . GLY A 1 248 ? -3.324 -19.445 15.163 1.00 86.19 248 GLY A C 1
ATOM 1963 O O . GLY A 1 248 ? -4.102 -18.516 15.366 1.00 86.19 248 GLY A O 1
ATOM 1964 N N . GLY A 1 249 ? -3.702 -20.721 15.058 1.00 67.94 249 GLY A N 1
ATOM 1965 C CA . GLY A 1 249 ? -5.023 -21.203 15.471 1.00 67.94 249 GLY A CA 1
ATOM 1966 C C . GLY A 1 249 ? -5.157 -21.175 16.991 1.00 67.94 249 GLY A C 1
ATOM 1967 O O . GLY A 1 249 ? -4.164 -21.416 17.685 1.00 67.94 249 GLY A O 1
ATOM 1968 N N . GLU A 1 250 ? -6.354 -20.851 17.479 1.00 49.72 250 GLU A N 1
ATOM 1969 C CA . GLU A 1 250 ? -6.755 -21.172 18.858 1.00 49.72 250 GLU A CA 1
ATOM 1970 C C . GLU A 1 250 ? -6.793 -22.688 19.082 1.00 49.72 250 GLU A C 1
ATOM 1972 O O . GLU A 1 250 ? -7.177 -23.421 18.139 1.00 49.72 250 GLU A O 1
#

pLDDT: mean 79.82, std 19.73, range [27.67, 96.5]

Radius of gyration: 31.77 Å; chains: 1; bounding box: 96×52×80 Å

Foldseek 3Di:
DDDDDDDDDDDDDDDDDADDQPPLRDRDRPPDDPPPDDDDPPHDPDRDPDDCVPPDPLLVVLVNQCVPPDDDPSNVVSVVVNVVVVVVVVVVVVVVVVVVVVVVVVVVVVVLQVVLVPDDDPVQQVCQQEPVRDRDSGNVVNVVLVCLQQDFPAWADKFFADQLAQFDKWKKKWFQAPPLDPPPPDPPPQNRTDDIDTFDWDKDDPGSGIIIITGGPVQHDPDWDWDDPDRFWIWTDDRGMIMIMGTHDD

Organism: NCBI:txid1265822

InterPro domains:
  IPR041531 Baseplate upper protein, immunoglobulin like domain [PF18667] (150-245)